Protein AF-A0A3B8L240-F1 (afdb_monomer_lite)

Foldseek 3Di:
DQKEWDQAPVRKIKMKAFDWDFADPQFDQPQFAPVQVVPADPVRPQRSDTVRHISAGAMWMWMDPPNPPDIDFTFGDDDHQWAAWYWEAAPLRKIKTKFWHDDPATAIKIWIDPDNQQKIFPDIGGDDGDFGHWDWYQDPVRKIKIWGWDADPNDIDIDIDIDHDDDPCVRPVRHIDGTDRPPDSGDPPDD

pLDDT: mean 90.92, std 10.18, range [42.38, 98.56]

Radius of gyration: 18.05 Å; chains: 1; bounding box: 54×38×46 Å

Sequence (191 aa):
AEPDLLALPSGRLLATVRYQRHKLPGDPDSLASPHLMRTDTAPFTKSKQIGSGLIVRNTAILHSDDNGKTWSTPRLVTGFDEQTACLVRLPDNTILLVFGHKTDGSGQRFMVSYDEGRSWSRTVFQLGRNCQYASTVLLPDNHLVSVSHRIIDGVGIFHSRQWSPPDKAATSAGGFWIPRPAEPLGIARTR

Structure (mmCIF, N/CA/C/O backbone):
data_AF-A0A3B8L240-F1
#
_entry.id   AF-A0A3B8L240-F1
#
loop_
_atom_site.group_PDB
_atom_site.id
_atom_site.type_symbol
_atom_site.label_atom_id
_atom_site.label_alt_id
_atom_site.label_comp_id
_atom_site.label_asym_id
_atom_site.label_entity_id
_atom_site.label_seq_id
_atom_site.pdbx_PDB_ins_code
_atom_site.Cartn_x
_atom_site.Cartn_y
_atom_site.Cartn_z
_atom_site.occupancy
_atom_site.B_iso_or_equiv
_atom_site.auth_seq_id
_atom_site.auth_comp_id
_atom_site.auth_asym_id
_atom_site.auth_atom_id
_atom_site.pdbx_PDB_model_num
ATOM 1 N N . ALA A 1 1 ? 10.308 10.988 0.490 1.00 59.03 1 ALA A N 1
ATOM 2 C CA . ALA A 1 1 ? 9.395 9.880 0.834 1.00 59.03 1 ALA A CA 1
ATOM 3 C C . ALA A 1 1 ? 7.990 10.452 0.922 1.00 59.03 1 ALA A C 1
ATOM 5 O O . ALA A 1 1 ? 7.865 11.615 1.274 1.00 59.03 1 ALA A O 1
ATOM 6 N N . GLU A 1 2 ? 6.973 9.671 0.580 1.00 83.56 2 GLU A N 1
ATOM 7 C CA . GLU A 1 2 ? 5.557 10.035 0.739 1.00 83.56 2 GLU A CA 1
ATOM 8 C C . GLU A 1 2 ? 5.012 9.166 1.881 1.00 83.56 2 GLU A C 1
ATOM 10 O O . GLU A 1 2 ? 4.548 8.056 1.604 1.00 83.56 2 GLU A O 1
ATOM 15 N N . PRO A 1 3 ? 5.243 9.553 3.154 1.00 91.44 3 PRO A N 1
ATOM 16 C CA . PRO A 1 3 ? 4.761 8.793 4.292 1.00 91.44 3 PRO A CA 1
ATOM 17 C C . PRO A 1 3 ? 3.306 9.135 4.611 1.00 91.44 3 PRO A C 1
ATOM 19 O O . PRO A 1 3 ? 2.861 10.257 4.373 1.00 91.44 3 PRO A O 1
ATOM 22 N N . ASP A 1 4 ? 2.616 8.192 5.236 1.00 95.81 4 ASP A N 1
ATOM 23 C CA . ASP A 1 4 ? 1.374 8.449 5.958 1.00 95.81 4 ASP A CA 1
ATOM 24 C C . ASP A 1 4 ? 1.360 7.637 7.259 1.00 95.81 4 ASP A C 1
ATOM 26 O O . ASP A 1 4 ? 2.088 6.644 7.386 1.00 95.81 4 ASP A O 1
ATOM 30 N N . LEU A 1 5 ? 0.586 8.083 8.245 1.00 95.88 5 LEU A N 1
ATOM 31 C CA . LEU A 1 5 ? 0.643 7.581 9.613 1.00 95.88 5 LEU A CA 1
ATOM 32 C C . LEU A 1 5 ? -0.748 7.437 10.222 1.00 95.88 5 LEU A C 1
ATOM 34 O O . LEU A 1 5 ? -1.595 8.315 10.095 1.00 95.88 5 LEU A O 1
ATOM 38 N N . LEU A 1 6 ? -0.936 6.365 10.986 1.00 97.38 6 LEU A N 1
ATOM 39 C CA . LEU A 1 6 ? -2.141 6.129 11.758 1.00 97.38 6 LEU A CA 1
ATOM 40 C C . LEU A 1 6 ? -1.810 5.691 13.190 1.00 97.38 6 LEU A C 1
ATOM 42 O O . LEU A 1 6 ? -1.028 4.762 13.399 1.00 97.38 6 LEU A O 1
ATOM 46 N N . ALA A 1 7 ? -2.432 6.337 14.177 1.00 97.88 7 ALA A N 1
ATOM 47 C CA . ALA A 1 7 ? -2.451 5.845 15.552 1.00 97.88 7 ALA A CA 1
ATOM 48 C C . ALA A 1 7 ? -3.537 4.770 15.701 1.00 97.88 7 ALA A C 1
ATOM 50 O O . ALA A 1 7 ? -4.689 4.977 15.304 1.00 97.88 7 ALA A O 1
ATOM 51 N N . LEU A 1 8 ? -3.163 3.616 16.248 1.00 97.88 8 LEU A N 1
ATOM 52 C CA . LEU A 1 8 ? -4.027 2.447 16.382 1.00 97.88 8 LEU A CA 1
ATOM 53 C C . LEU A 1 8 ? -4.636 2.350 17.791 1.00 97.88 8 LEU A C 1
ATOM 55 O O . LEU A 1 8 ? -4.032 2.839 18.747 1.00 97.88 8 LEU A O 1
ATOM 59 N N . PRO A 1 9 ? -5.795 1.681 17.950 1.00 97.25 9 PRO A N 1
ATOM 60 C CA . PRO A 1 9 ? -6.387 1.388 19.260 1.00 97.25 9 PRO A CA 1
ATOM 61 C C . PRO A 1 9 ? -5.432 0.735 20.260 1.00 97.25 9 PRO A C 1
ATOM 63 O O . PRO A 1 9 ? -5.505 1.033 21.449 1.00 97.25 9 PRO A O 1
ATOM 66 N N . SER A 1 10 ? -4.521 -0.122 19.796 1.00 97.12 10 SER A N 1
ATOM 67 C CA . SER A 1 10 ? -3.496 -0.738 20.647 1.00 97.12 10 SER A CA 1
ATOM 68 C C . SER A 1 10 ? -2.452 0.232 21.211 1.00 97.12 10 SER A C 1
ATOM 70 O O . SER A 1 10 ? -1.608 -0.186 21.999 1.00 97.12 10 SER A O 1
ATOM 72 N N . GLY A 1 11 ? -2.464 1.507 20.809 1.00 97.00 11 GLY A N 1
ATOM 73 C CA . GLY A 1 11 ? -1.418 2.486 21.118 1.00 97.00 11 GLY A CA 1
ATOM 74 C C . GLY A 1 11 ? -0.220 2.421 20.166 1.00 97.00 11 GLY A C 1
ATOM 75 O O . GLY A 1 11 ? 0.647 3.291 20.206 1.00 97.00 11 GLY A O 1
ATOM 76 N N . ARG A 1 12 ? -0.183 1.430 19.268 1.00 97.69 12 ARG A N 1
ATOM 77 C CA . ARG A 1 12 ? 0.824 1.312 18.213 1.00 97.69 12 ARG A CA 1
ATOM 78 C C . ARG A 1 12 ? 0.640 2.399 17.157 1.00 97.69 12 ARG A C 1
ATOM 80 O O . ARG A 1 12 ? -0.478 2.740 16.774 1.00 97.69 12 ARG A O 1
ATOM 87 N N . LEU A 1 13 ? 1.746 2.883 16.609 1.00 98.44 13 LEU A N 1
ATOM 88 C CA . LEU A 1 13 ? 1.741 3.689 15.393 1.00 98.44 13 LEU A CA 1
ATOM 89 C C . LEU A 1 13 ? 1.964 2.785 14.179 1.00 98.44 13 LEU A C 1
ATOM 91 O O . LEU A 1 13 ? 2.907 1.996 14.171 1.00 98.44 13 LEU A O 1
ATOM 95 N N . LEU A 1 14 ? 1.129 2.909 13.150 1.00 98.44 14 LEU A N 1
ATOM 96 C CA . LEU A 1 14 ? 1.304 2.260 11.851 1.00 98.44 14 LEU A CA 1
ATOM 97 C C . LEU A 1 14 ? 1.658 3.319 10.813 1.00 98.44 14 LEU A C 1
ATOM 99 O O . LEU A 1 14 ? 0.881 4.241 10.585 1.00 98.44 14 LEU A O 1
ATOM 103 N N . ALA A 1 15 ? 2.806 3.168 10.163 1.00 97.38 15 ALA A N 1
ATOM 104 C CA . ALA A 1 15 ? 3.235 4.031 9.074 1.00 97.38 15 ALA A CA 1
ATOM 105 C C . ALA A 1 15 ? 3.241 3.272 7.751 1.00 97.38 15 ALA A C 1
ATOM 107 O O . ALA A 1 15 ? 3.546 2.078 7.696 1.00 97.38 15 ALA A O 1
ATOM 108 N N . THR A 1 16 ? 2.976 3.997 6.674 1.00 96.00 16 THR A N 1
ATOM 109 C CA . THR A 1 16 ? 3.235 3.560 5.307 1.00 96.00 16 THR A CA 1
ATOM 110 C C . THR A 1 16 ? 4.247 4.493 4.664 1.00 96.00 16 THR A C 1
ATOM 112 O O . THR A 1 16 ? 4.237 5.694 4.921 1.00 96.00 16 THR A O 1
ATOM 115 N N . VAL A 1 17 ? 5.144 3.952 3.843 1.00 93.75 17 VAL A N 1
ATOM 116 C CA . VAL A 1 17 ? 6.138 4.732 3.104 1.00 93.75 17 VAL A CA 1
ATOM 117 C C . VAL A 1 17 ? 6.335 4.178 1.705 1.00 93.75 17 VAL A C 1
ATOM 119 O O . VAL A 1 17 ? 6.310 2.969 1.460 1.00 93.75 17 VAL A O 1
ATOM 122 N N . ARG A 1 18 ? 6.639 5.078 0.773 1.00 93.19 18 ARG A N 1
ATOM 123 C CA . ARG A 1 18 ? 7.226 4.699 -0.510 1.00 93.19 18 ARG A CA 1
ATOM 124 C C . ARG A 1 18 ? 8.617 4.096 -0.280 1.00 93.19 18 ARG A C 1
ATOM 126 O O . ARG A 1 18 ? 9.529 4.809 0.133 1.00 93.19 18 ARG A O 1
ATOM 133 N N . TYR A 1 19 ? 8.783 2.812 -0.589 1.00 91.88 19 TYR A N 1
ATOM 134 C CA . TYR A 1 19 ? 10.043 2.086 -0.431 1.00 91.88 19 TYR A CA 1
ATOM 135 C C . TYR A 1 19 ? 10.661 1.790 -1.800 1.00 91.88 19 TYR A C 1
ATOM 137 O O . TYR A 1 19 ? 10.022 1.208 -2.685 1.00 91.88 19 TYR A O 1
ATOM 145 N N . GLN A 1 20 ? 11.899 2.242 -1.999 1.00 91.19 20 GLN A N 1
ATOM 146 C CA . GLN A 1 20 ? 12.602 2.134 -3.273 1.00 91.19 20 GLN A CA 1
ATOM 147 C C . GLN A 1 20 ? 14.063 1.779 -3.059 1.00 91.19 20 GLN A C 1
ATOM 149 O O . GLN A 1 20 ? 14.715 2.362 -2.197 1.00 91.19 20 GLN A O 1
ATOM 154 N N . ARG A 1 21 ? 14.589 0.879 -3.892 1.00 90.00 21 ARG A N 1
ATOM 155 C CA . ARG A 1 21 ? 16.029 0.622 -3.940 1.00 90.00 21 ARG A CA 1
ATOM 156 C C . ARG A 1 21 ? 16.491 0.195 -5.328 1.00 90.00 21 ARG A C 1
ATOM 158 O O . ARG A 1 21 ? 15.747 -0.436 -6.087 1.00 90.00 21 ARG A O 1
ATOM 165 N N . HIS A 1 22 ? 17.741 0.530 -5.617 1.00 91.38 22 HIS A N 1
ATOM 166 C CA . HIS A 1 22 ? 18.507 -0.028 -6.726 1.00 91.38 22 HIS A CA 1
ATOM 167 C C . HIS A 1 22 ? 19.090 -1.391 -6.340 1.00 91.38 22 HIS A C 1
ATOM 169 O O . HIS A 1 22 ? 19.139 -1.734 -5.155 1.00 91.38 22 HIS A O 1
ATOM 175 N N . LYS A 1 23 ? 19.547 -2.150 -7.341 1.00 90.69 23 LYS A N 1
ATOM 176 C CA . LYS A 1 23 ? 20.334 -3.364 -7.113 1.00 90.69 23 LYS A CA 1
ATOM 177 C C . LYS A 1 23 ? 21.658 -3.006 -6.443 1.00 90.69 23 LYS A C 1
ATOM 179 O O . LYS A 1 23 ? 22.323 -2.067 -6.886 1.00 90.69 23 LYS A O 1
ATOM 184 N N . LEU A 1 24 ? 22.020 -3.743 -5.399 1.00 88.62 24 LEU A N 1
ATOM 185 C CA . LEU A 1 24 ? 23.221 -3.545 -4.588 1.00 88.62 24 LEU A CA 1
ATOM 186 C C . LEU A 1 24 ? 24.249 -4.666 -4.821 1.00 88.62 24 LEU A C 1
ATOM 188 O O . LEU A 1 24 ? 23.881 -5.757 -5.264 1.00 88.62 24 LEU A O 1
ATOM 192 N N . PRO A 1 25 ? 25.537 -4.433 -4.503 1.00 87.94 25 PRO A N 1
ATOM 193 C CA . PRO A 1 25 ? 26.507 -5.518 -4.388 1.00 87.94 25 PRO A CA 1
ATOM 194 C C . PRO A 1 25 ? 26.031 -6.570 -3.373 1.00 87.94 25 PRO A C 1
ATOM 196 O O . PRO A 1 25 ? 25.717 -6.225 -2.236 1.00 87.94 25 PRO A O 1
ATOM 199 N N . GLY A 1 26 ? 25.987 -7.842 -3.777 1.00 85.19 26 GLY A N 1
ATOM 200 C CA . GLY A 1 26 ? 25.516 -8.956 -2.940 1.00 85.19 26 GLY A CA 1
ATOM 201 C C . GLY A 1 26 ? 24.054 -9.361 -3.165 1.00 85.19 26 GLY A C 1
ATOM 202 O O . GLY A 1 26 ? 23.638 -10.406 -2.665 1.00 85.19 26 GLY A O 1
ATOM 203 N N . ASP A 1 27 ? 23.289 -8.588 -3.940 1.00 87.31 27 ASP A N 1
ATOM 204 C CA . ASP A 1 27 ? 21.991 -9.035 -4.451 1.00 87.31 27 ASP A CA 1
ATOM 205 C C . ASP A 1 27 ? 22.172 -10.195 -5.453 1.00 87.31 27 ASP A C 1
ATOM 207 O O . ASP A 1 27 ? 23.179 -10.226 -6.167 1.00 87.31 27 ASP A O 1
ATOM 211 N N . PRO A 1 28 ? 21.192 -11.110 -5.592 1.00 88.31 28 PRO A N 1
ATOM 212 C CA . PRO A 1 28 ? 21.252 -12.182 -6.584 1.00 88.31 28 PRO A CA 1
ATOM 213 C C . PRO A 1 28 ? 21.470 -11.674 -8.017 1.00 88.31 28 PRO A C 1
ATOM 215 O O . PRO A 1 28 ? 20.848 -10.700 -8.452 1.00 88.31 28 PRO A O 1
ATOM 218 N N . ASP A 1 29 ? 22.276 -12.388 -8.805 1.00 86.75 29 ASP A N 1
ATOM 219 C CA . ASP A 1 29 ? 22.554 -12.028 -10.205 1.00 86.75 29 ASP A CA 1
ATOM 220 C C . ASP A 1 29 ? 21.291 -11.991 -11.072 1.00 86.75 29 ASP A C 1
ATOM 222 O O . ASP A 1 29 ? 21.168 -11.146 -11.962 1.00 86.75 29 ASP A O 1
ATOM 226 N N . SER A 1 30 ? 20.319 -12.854 -10.766 1.00 87.94 30 SER A N 1
ATOM 227 C CA . SER A 1 30 ? 19.019 -12.907 -11.438 1.00 87.94 30 SER A CA 1
ATOM 228 C C . SER A 1 30 ? 18.135 -11.690 -11.163 1.00 87.94 30 SER A C 1
ATOM 230 O O . SER A 1 30 ? 17.193 -11.451 -11.919 1.00 87.94 30 SER A O 1
ATOM 232 N N . LEU A 1 31 ? 18.423 -10.910 -10.114 1.00 89.75 31 LEU A N 1
ATOM 233 C CA . LEU A 1 31 ? 17.631 -9.742 -9.763 1.00 89.75 31 LEU A CA 1
ATOM 234 C C . LEU A 1 31 ? 17.825 -8.656 -10.822 1.00 89.75 31 LEU A C 1
ATOM 236 O O . LEU A 1 31 ? 18.948 -8.216 -11.085 1.00 89.75 31 LEU A O 1
ATOM 240 N N . ALA A 1 32 ? 16.721 -8.238 -11.430 1.00 91.81 32 ALA A N 1
ATOM 241 C CA . ALA A 1 32 ? 16.708 -7.293 -12.535 1.00 91.81 32 ALA A CA 1
ATOM 242 C C . ALA A 1 32 ? 15.660 -6.207 -12.294 1.00 91.81 32 ALA A C 1
ATOM 244 O O . ALA A 1 32 ? 14.617 -6.468 -11.695 1.00 91.81 32 ALA A O 1
ATOM 245 N N . SER A 1 33 ? 15.922 -4.989 -12.766 1.00 93.25 33 SER A N 1
ATOM 246 C CA . SER A 1 33 ? 14.964 -3.886 -12.694 1.00 93.25 33 SER A CA 1
ATOM 247 C C . SER A 1 33 ? 13.784 -4.155 -13.636 1.00 93.25 33 SER A C 1
ATOM 249 O O . SER A 1 33 ? 13.976 -4.122 -14.856 1.00 93.25 33 SER A O 1
ATOM 251 N N . PRO A 1 34 ? 12.550 -4.350 -13.122 1.00 91.38 34 PRO A N 1
ATOM 252 C CA . PRO A 1 34 ? 11.398 -4.687 -13.961 1.00 91.38 34 PRO A CA 1
ATOM 253 C C . PRO A 1 34 ? 11.092 -3.635 -15.029 1.00 91.38 34 PRO A C 1
ATOM 255 O O . PRO A 1 34 ? 10.621 -3.960 -16.114 1.00 91.38 34 PRO A O 1
ATOM 258 N N . HIS A 1 35 ? 11.382 -2.362 -14.746 1.00 87.56 35 HIS A N 1
ATOM 259 C CA . HIS A 1 35 ? 11.176 -1.292 -15.715 1.00 87.56 35 HIS A CA 1
ATOM 260 C C . HIS A 1 35 ? 12.170 -1.368 -16.880 1.00 87.56 35 HIS A C 1
ATOM 262 O O . HIS A 1 35 ? 11.780 -1.185 -18.030 1.00 87.56 35 HIS A O 1
ATOM 268 N N . LEU A 1 36 ? 13.440 -1.671 -16.593 1.00 92.62 36 LEU A N 1
ATOM 269 C CA . LEU A 1 36 ? 14.465 -1.806 -17.628 1.00 92.62 36 LEU A CA 1
ATOM 270 C C . LEU A 1 36 ? 14.273 -3.075 -18.459 1.00 92.62 36 LEU A C 1
ATOM 272 O O . LEU A 1 36 ? 14.511 -3.038 -19.660 1.00 92.62 36 LEU A O 1
ATOM 276 N N . MET A 1 37 ? 13.753 -4.154 -17.865 1.00 91.50 37 MET A N 1
ATOM 277 C CA . MET A 1 37 ? 13.413 -5.394 -18.580 1.00 91.50 37 MET A CA 1
ATOM 278 C C . MET A 1 37 ? 12.432 -5.187 -19.746 1.00 91.50 37 MET A C 1
ATOM 280 O O . MET A 1 37 ? 12.344 -6.039 -20.620 1.00 91.50 37 MET A O 1
ATOM 284 N N . ARG A 1 38 ? 11.689 -4.071 -19.780 1.00 89.38 38 ARG A N 1
ATOM 285 C CA . ARG A 1 38 ? 10.753 -3.757 -20.873 1.00 89.38 38 ARG A CA 1
ATOM 286 C C . ARG A 1 38 ? 11.451 -3.391 -22.184 1.00 89.38 38 ARG A C 1
ATOM 288 O O . ARG A 1 38 ? 10.831 -3.497 -23.235 1.00 89.38 38 ARG A O 1
ATOM 295 N N . THR A 1 39 ? 12.688 -2.903 -22.119 1.00 92.06 39 THR A N 1
ATOM 296 C CA . THR A 1 39 ? 13.449 -2.426 -23.289 1.00 92.06 39 THR A CA 1
ATOM 297 C C . THR A 1 39 ? 14.827 -3.062 -23.413 1.00 92.06 39 THR A C 1
ATOM 299 O O . THR A 1 39 ? 15.464 -2.940 -24.454 1.00 92.06 39 THR A O 1
ATOM 302 N N . ASP A 1 40 ? 15.296 -3.732 -22.364 1.00 94.38 40 ASP A N 1
ATOM 303 C CA . ASP A 1 40 ? 16.543 -4.481 -22.361 1.00 94.38 40 ASP A CA 1
ATOM 304 C C . ASP A 1 40 ? 16.350 -5.832 -23.059 1.00 94.38 40 ASP A C 1
ATOM 306 O O . ASP A 1 40 ? 15.371 -6.535 -22.812 1.00 94.38 40 ASP A O 1
ATOM 310 N N . THR A 1 41 ? 17.278 -6.201 -23.935 1.00 94.25 41 THR A N 1
ATOM 311 C CA . THR A 1 41 ? 17.236 -7.456 -24.697 1.00 94.25 41 THR A CA 1
ATOM 312 C C . THR A 1 41 ? 18.283 -8.430 -24.178 1.00 94.25 41 THR A C 1
ATOM 314 O O . THR A 1 41 ? 19.253 -8.024 -23.536 1.00 94.25 41 THR A O 1
ATOM 317 N N . ALA A 1 42 ? 18.113 -9.727 -24.462 1.00 91.31 42 ALA A N 1
ATOM 318 C CA . ALA A 1 42 ? 19.082 -10.751 -24.075 1.00 91.31 42 ALA A CA 1
ATOM 319 C C . ALA A 1 42 ? 20.523 -10.322 -24.448 1.00 91.31 42 ALA A C 1
ATOM 321 O O . ALA A 1 42 ? 20.737 -9.866 -25.574 1.00 91.31 42 ALA A O 1
ATOM 322 N N . PRO A 1 43 ? 21.496 -10.425 -23.517 1.00 91.88 43 PRO A N 1
ATOM 323 C CA . PRO A 1 43 ? 21.452 -11.181 -22.254 1.00 91.88 43 PRO A CA 1
ATOM 324 C C . PRO A 1 43 ? 20.903 -10.427 -21.014 1.00 91.88 43 PRO A C 1
ATOM 326 O O . PRO A 1 43 ? 21.044 -10.915 -19.885 1.00 91.88 43 PRO A O 1
ATOM 329 N N . PHE A 1 44 ? 20.223 -9.290 -21.203 1.00 93.00 44 PHE A N 1
ATOM 330 C CA . PHE A 1 44 ? 19.639 -8.440 -20.154 1.00 93.00 44 PHE A CA 1
ATOM 331 C C . PHE A 1 44 ? 20.679 -7.784 -19.232 1.00 93.00 44 PHE A C 1
ATOM 333 O O . PHE A 1 44 ? 20.526 -7.734 -18.008 1.00 93.00 44 PHE A O 1
ATOM 340 N N . THR A 1 45 ? 21.786 -7.319 -19.814 1.00 92.81 45 THR A N 1
ATOM 341 C CA . THR A 1 45 ? 22.899 -6.726 -19.061 1.00 92.81 45 THR A CA 1
ATOM 342 C C . THR A 1 45 ? 22.467 -5.461 -18.323 1.00 92.81 45 THR A C 1
ATOM 344 O O . THR A 1 45 ? 22.816 -5.275 -17.157 1.00 92.81 45 THR A O 1
ATOM 347 N N . LYS A 1 46 ? 21.678 -4.594 -18.970 1.00 92.50 46 LYS A N 1
ATOM 348 C CA . LYS A 1 46 ? 21.338 -3.269 -18.434 1.00 92.50 46 LYS A CA 1
ATOM 349 C C . LYS A 1 46 ? 20.422 -3.363 -17.218 1.00 92.50 46 LYS A C 1
ATOM 351 O O . LYS A 1 46 ? 20.601 -2.628 -16.253 1.00 92.50 46 LYS A O 1
ATOM 356 N N . SER A 1 47 ? 19.436 -4.245 -17.258 1.00 93.44 47 SER A N 1
ATOM 357 C CA . SER A 1 47 ? 18.451 -4.444 -16.193 1.00 93.44 47 SER A CA 1
ATOM 358 C C . SER A 1 47 ? 19.030 -5.161 -14.973 1.00 93.44 47 SER A C 1
ATOM 360 O O . SER A 1 47 ? 18.534 -4.947 -13.868 1.00 93.44 47 SER A O 1
ATOM 362 N N . LYS A 1 48 ? 20.083 -5.969 -15.149 1.00 93.56 48 LYS A N 1
ATOM 363 C CA . LYS A 1 48 ? 20.775 -6.698 -14.070 1.00 93.56 48 LYS A CA 1
ATOM 364 C C . LYS A 1 48 ? 21.971 -5.952 -13.479 1.00 93.56 48 LYS A C 1
ATOM 366 O O . LYS A 1 48 ? 22.525 -6.418 -12.481 1.00 93.56 48 LYS A O 1
ATOM 371 N N . GLN A 1 49 ? 22.384 -4.836 -14.075 1.00 93.19 49 GLN A N 1
ATOM 372 C CA . GLN A 1 49 ? 23.536 -4.059 -13.628 1.00 93.19 49 GLN A CA 1
ATOM 373 C C . GLN A 1 49 ? 23.275 -3.398 -12.261 1.00 93.19 49 GLN A C 1
ATOM 375 O O . GLN A 1 49 ? 22.216 -2.823 -12.013 1.00 93.19 49 GLN A O 1
ATOM 380 N N . ILE A 1 50 ? 24.266 -3.455 -11.367 1.00 91.94 50 ILE A N 1
ATOM 381 C CA . ILE A 1 50 ? 24.230 -2.769 -10.065 1.00 91.94 50 ILE A CA 1
ATOM 382 C C . ILE A 1 50 ? 24.028 -1.263 -10.273 1.00 91.94 50 ILE A C 1
ATOM 384 O O . ILE A 1 50 ? 24.622 -0.663 -11.167 1.00 91.94 50 ILE A O 1
ATOM 388 N N . GLY A 1 51 ? 23.162 -0.654 -9.459 1.00 87.19 51 GLY A N 1
ATOM 389 C CA . GLY A 1 51 ? 22.795 0.761 -9.590 1.00 87.19 51 GLY A CA 1
ATOM 390 C C . GLY A 1 51 ? 21.887 1.085 -10.785 1.00 87.19 51 GLY A C 1
ATOM 391 O O . GLY A 1 51 ? 21.354 2.191 -10.861 1.00 87.19 51 GLY A O 1
ATOM 392 N N . SER A 1 52 ? 21.646 0.139 -11.697 1.00 88.50 52 SER A N 1
ATOM 393 C CA . SER A 1 52 ? 20.834 0.366 -12.891 1.00 88.50 52 SER A CA 1
ATOM 394 C C . SER A 1 52 ? 19.358 0.087 -12.623 1.00 88.50 52 SER A C 1
ATOM 396 O O . SER A 1 52 ? 18.935 -1.052 -12.425 1.00 88.50 52 SER A O 1
ATOM 398 N N . GLY A 1 53 ? 18.555 1.152 -12.629 1.00 89.88 53 GLY A N 1
ATOM 399 C CA . GLY A 1 53 ? 17.112 1.064 -12.417 1.00 89.88 53 GLY A CA 1
ATOM 400 C C . GLY A 1 53 ? 16.718 0.626 -11.003 1.00 89.88 53 GLY A C 1
ATOM 401 O O . GLY A 1 53 ? 17.544 0.270 -10.163 1.00 89.88 53 GLY A O 1
ATOM 402 N N . LEU A 1 54 ? 15.419 0.695 -10.726 1.00 92.00 54 LEU A N 1
ATOM 403 C CA . LEU A 1 54 ? 14.856 0.280 -9.445 1.00 92.00 54 LEU A CA 1
ATOM 404 C C . LEU A 1 54 ? 14.421 -1.177 -9.522 1.00 92.00 54 LEU A C 1
ATOM 406 O O . LEU A 1 54 ? 13.759 -1.581 -10.480 1.00 92.00 54 LEU A O 1
ATOM 410 N N . ILE A 1 55 ? 14.768 -1.940 -8.496 1.00 91.44 55 ILE A N 1
ATOM 411 C CA . ILE A 1 55 ? 14.358 -3.341 -8.328 1.00 91.44 55 ILE A CA 1
ATOM 412 C C . ILE A 1 55 ? 13.280 -3.490 -7.256 1.00 91.44 55 ILE A C 1
ATOM 414 O O . ILE A 1 55 ? 12.506 -4.437 -7.288 1.00 91.44 55 ILE A O 1
ATOM 418 N N . VAL A 1 56 ? 13.185 -2.512 -6.352 1.00 91.44 56 VAL A N 1
ATOM 419 C CA . VAL A 1 56 ? 12.040 -2.344 -5.464 1.00 91.44 56 VAL A CA 1
ATOM 420 C C . VAL A 1 56 ? 11.481 -0.962 -5.700 1.00 91.44 56 VAL A C 1
ATOM 422 O O . VAL A 1 56 ? 12.213 0.033 -5.742 1.00 91.44 56 VAL A O 1
ATOM 425 N N . ARG A 1 57 ? 10.171 -0.918 -5.879 1.00 92.31 57 ARG A N 1
ATOM 426 C CA . ARG A 1 57 ? 9.409 0.298 -6.079 1.00 92.31 57 ARG A CA 1
ATOM 427 C C . ARG A 1 57 ? 7.989 0.042 -5.592 1.00 92.31 57 ARG A C 1
ATOM 429 O O . ARG A 1 57 ? 7.063 -0.046 -6.382 1.00 92.31 57 ARG A O 1
ATOM 436 N N . ASN A 1 58 ? 7.842 -0.100 -4.282 1.00 93.38 58 ASN A N 1
ATOM 437 C CA . ASN A 1 58 ? 6.614 -0.575 -3.651 1.00 93.38 58 ASN A CA 1
ATOM 438 C C . ASN A 1 58 ? 6.203 0.390 -2.528 1.00 93.38 58 ASN A C 1
ATOM 440 O O . ASN A 1 58 ? 6.894 1.379 -2.245 1.00 93.38 58 ASN A O 1
ATOM 444 N N . THR A 1 59 ? 5.091 0.081 -1.881 1.00 95.19 59 THR A N 1
ATOM 445 C CA . THR A 1 59 ? 4.696 0.596 -0.576 1.00 95.19 59 THR A CA 1
ATOM 446 C C . THR A 1 59 ? 5.169 -0.389 0.486 1.00 95.19 59 THR A C 1
ATOM 448 O O . THR A 1 59 ? 5.014 -1.606 0.336 1.00 95.19 59 THR A O 1
ATOM 451 N N . ALA A 1 60 ? 5.748 0.132 1.561 1.00 95.19 60 ALA A N 1
ATOM 452 C CA . ALA A 1 60 ? 6.090 -0.640 2.744 1.00 95.19 60 ALA A CA 1
ATOM 453 C C . ALA A 1 60 ? 5.337 -0.113 3.959 1.00 95.19 60 ALA A C 1
ATOM 455 O O . ALA A 1 60 ? 5.098 1.088 4.063 1.00 95.19 60 ALA A O 1
ATOM 456 N N . ILE A 1 61 ? 5.034 -1.009 4.894 1.00 96.44 61 ILE A N 1
ATOM 457 C CA . ILE A 1 61 ? 4.508 -0.649 6.208 1.00 96.44 61 ILE A CA 1
ATOM 458 C C . ILE A 1 61 ? 5.555 -0.846 7.297 1.00 96.44 61 ILE A C 1
ATOM 460 O O . ILE A 1 61 ? 6.380 -1.765 7.242 1.00 96.44 61 ILE A O 1
ATOM 464 N N . LEU A 1 62 ? 5.492 0.020 8.300 1.00 96.38 62 LEU A N 1
ATOM 465 C CA . LEU A 1 62 ? 6.307 -0.003 9.505 1.00 96.38 62 LEU A CA 1
ATOM 466 C C . LEU A 1 62 ? 5.393 0.210 10.706 1.00 96.38 62 LEU A C 1
ATOM 468 O O . LEU A 1 62 ? 4.322 0.798 10.576 1.00 96.38 62 LEU A O 1
ATOM 472 N N . HIS A 1 63 ? 5.824 -0.231 11.879 1.00 97.31 63 HIS A N 1
ATOM 473 C CA . HIS A 1 63 ? 5.153 0.132 13.116 1.00 97.31 63 HIS A CA 1
ATOM 474 C C . HIS A 1 63 ? 6.134 0.615 14.171 1.00 97.31 63 HIS A C 1
ATOM 476 O O . HIS A 1 63 ? 7.318 0.285 14.116 1.00 97.31 63 HIS A O 1
ATOM 482 N N . SER A 1 64 ? 5.612 1.377 15.122 1.00 98.19 64 SER A N 1
ATOM 483 C CA . SER A 1 64 ? 6.316 1.789 16.328 1.00 98.19 64 SER A CA 1
ATOM 484 C C . SER A 1 64 ? 5.456 1.483 17.550 1.00 98.19 64 SER A C 1
ATOM 486 O O . SER A 1 64 ? 4.257 1.770 17.558 1.00 98.19 64 SER A O 1
ATOM 488 N N . ASP A 1 65 ? 6.092 0.909 18.568 1.00 97.94 65 ASP A N 1
ATOM 489 C CA . ASP A 1 65 ? 5.496 0.598 19.872 1.00 97.94 65 ASP A CA 1
ATOM 490 C C . ASP A 1 65 ? 5.957 1.581 20.970 1.00 97.94 65 ASP A C 1
ATOM 492 O O . ASP A 1 65 ? 5.612 1.429 22.137 1.00 97.94 65 ASP A O 1
ATOM 496 N N . ASP A 1 66 ? 6.749 2.598 20.611 1.00 97.38 66 ASP A N 1
ATOM 497 C CA . ASP A 1 66 ? 7.400 3.526 21.543 1.00 97.38 66 ASP A CA 1
ATOM 498 C C . ASP A 1 66 ? 7.179 5.005 21.175 1.00 97.38 66 ASP A C 1
ATOM 500 O O . ASP A 1 66 ? 8.040 5.861 21.400 1.00 97.38 66 ASP A O 1
ATOM 504 N N . ASN A 1 67 ? 5.991 5.312 20.640 1.00 96.00 67 ASN A N 1
ATOM 505 C CA . ASN A 1 67 ? 5.572 6.653 20.209 1.00 96.00 67 ASN A CA 1
ATOM 506 C C . ASN A 1 67 ? 6.473 7.265 19.121 1.00 96.00 67 ASN A C 1
ATOM 508 O O . ASN A 1 67 ? 6.732 8.467 19.110 1.00 96.00 67 ASN A O 1
ATOM 512 N N . GLY A 1 68 ? 6.950 6.437 18.193 1.00 95.75 68 GLY A N 1
ATOM 513 C CA . GLY A 1 68 ? 7.686 6.865 17.006 1.00 95.75 68 GLY A CA 1
ATOM 514 C C . GLY A 1 68 ? 9.184 7.065 17.220 1.00 95.75 68 GLY A C 1
ATOM 515 O O . GLY A 1 68 ? 9.846 7.566 16.309 1.00 95.75 68 GLY A O 1
ATOM 516 N N . LYS A 1 69 ? 9.730 6.680 18.384 1.00 96.00 69 LYS A N 1
ATOM 517 C CA . LYS A 1 69 ? 11.174 6.768 18.661 1.00 96.00 69 LYS A CA 1
ATOM 518 C C . LYS A 1 69 ? 11.952 5.737 17.854 1.00 96.00 69 LYS A C 1
ATOM 520 O O . LYS A 1 69 ? 13.001 6.057 17.300 1.00 96.00 69 LYS A O 1
ATOM 525 N N . THR A 1 70 ? 11.428 4.519 17.760 1.00 95.38 70 THR A N 1
ATOM 526 C CA . THR A 1 70 ? 11.970 3.448 16.928 1.00 95.38 70 THR A CA 1
ATOM 527 C C . THR A 1 70 ? 10.885 2.845 16.046 1.00 95.38 70 THR A C 1
ATOM 529 O O . THR A 1 70 ? 9.689 2.942 16.323 1.00 95.38 70 THR A O 1
ATOM 532 N N . TRP A 1 71 ? 11.316 2.250 14.935 1.00 96.75 71 TRP A N 1
ATOM 533 C CA . TRP A 1 71 ? 10.434 1.696 13.916 1.00 96.75 71 TRP A CA 1
ATOM 534 C C . TRP A 1 71 ? 10.875 0.289 13.543 1.00 96.75 71 TRP A C 1
ATOM 536 O O . TRP A 1 71 ? 12.067 0.002 13.436 1.00 96.75 71 TRP A O 1
ATOM 546 N N . SER A 1 72 ? 9.902 -0.583 13.301 1.00 94.94 72 SER A N 1
ATOM 547 C CA . SER A 1 72 ? 10.145 -1.935 12.812 1.00 94.94 72 SER A CA 1
ATOM 548 C C . SER A 1 72 ? 10.816 -1.937 11.439 1.00 94.94 72 SER A C 1
ATOM 550 O O . SER A 1 72 ? 10.633 -1.010 10.648 1.00 94.94 72 SER A O 1
ATOM 552 N N . THR A 1 73 ? 11.456 -3.049 11.075 1.00 93.62 73 THR A N 1
ATOM 553 C CA . THR A 1 73 ? 11.891 -3.283 9.691 1.00 93.62 73 THR A CA 1
ATOM 554 C C . THR A 1 73 ? 10.715 -3.116 8.712 1.00 93.62 73 THR A C 1
ATOM 556 O O . THR A 1 73 ? 9.623 -3.630 8.988 1.00 93.62 73 THR A O 1
ATOM 559 N N . PRO A 1 74 ? 10.907 -2.430 7.567 1.00 93.62 74 PRO A N 1
ATOM 560 C CA . PRO A 1 74 ? 9.870 -2.291 6.553 1.00 93.62 74 PRO A CA 1
ATOM 561 C C . PRO A 1 74 ? 9.397 -3.645 6.030 1.00 93.62 74 PRO A C 1
ATOM 563 O O . PRO A 1 74 ? 10.205 -4.536 5.757 1.00 93.62 74 PRO A O 1
ATOM 566 N N . ARG A 1 75 ? 8.085 -3.784 5.841 1.00 95.06 75 ARG A N 1
ATOM 567 C CA . ARG A 1 75 ? 7.464 -4.956 5.213 1.00 95.06 75 ARG A CA 1
ATOM 568 C C . ARG A 1 75 ? 6.760 -4.510 3.940 1.00 95.06 75 ARG A C 1
ATOM 570 O O . ARG A 1 75 ? 5.904 -3.629 4.003 1.00 95.06 75 ARG A O 1
ATOM 577 N N . LEU A 1 76 ? 7.145 -5.067 2.791 1.00 94.81 76 LEU A N 1
ATOM 578 C CA . LEU A 1 76 ? 6.534 -4.700 1.510 1.00 94.81 76 LEU A CA 1
ATOM 579 C C . LEU A 1 76 ? 5.095 -5.210 1.471 1.00 94.81 76 LEU A C 1
ATOM 581 O O . LEU A 1 76 ? 4.852 -6.381 1.756 1.00 94.81 76 LEU A O 1
ATOM 585 N N . VAL A 1 77 ? 4.158 -4.329 1.125 1.00 95.88 77 VAL A N 1
ATOM 586 C CA . VAL A 1 77 ? 2.721 -4.636 1.158 1.00 95.88 77 VAL A CA 1
ATOM 587 C C . VAL A 1 77 ? 2.062 -4.571 -0.224 1.00 95.88 77 VAL A C 1
ATOM 589 O O . VAL A 1 77 ? 1.010 -5.156 -0.428 1.00 95.88 77 VAL A O 1
ATOM 592 N N . THR A 1 78 ? 2.685 -3.931 -1.211 1.00 95.56 78 THR A N 1
ATOM 593 C CA . THR A 1 78 ? 2.165 -3.850 -2.589 1.00 95.56 78 THR A CA 1
ATOM 594 C C . THR A 1 78 ? 3.119 -4.477 -3.604 1.00 95.56 78 THR A C 1
ATOM 596 O O . THR A 1 78 ? 4.244 -4.852 -3.259 1.00 95.56 78 THR A O 1
ATOM 599 N N . GLY A 1 79 ? 2.689 -4.582 -4.866 1.00 92.12 79 GLY A N 1
ATOM 600 C CA . GLY A 1 79 ? 3.532 -4.978 -5.993 1.00 92.12 79 GLY A CA 1
ATOM 601 C C . GLY A 1 79 ? 4.508 -3.886 -6.454 1.00 92.12 79 GLY A C 1
ATOM 602 O O . GLY A 1 79 ? 4.498 -2.748 -5.980 1.00 92.12 79 GLY A O 1
ATOM 603 N N . PHE A 1 80 ? 5.392 -4.241 -7.391 1.00 91.88 80 PHE A N 1
ATOM 604 C CA . PHE A 1 80 ? 6.283 -3.266 -8.027 1.00 91.88 80 PHE A CA 1
ATOM 605 C C . PHE A 1 80 ? 5.457 -2.201 -8.761 1.00 91.88 80 PHE A C 1
ATOM 607 O O . PHE A 1 80 ? 4.472 -2.535 -9.408 1.00 91.88 80 PHE A O 1
ATOM 614 N N . ASP A 1 81 ? 5.878 -0.938 -8.702 1.00 92.25 81 ASP A N 1
ATOM 615 C CA . ASP A 1 81 ? 5.172 0.218 -9.272 1.00 92.25 81 ASP A CA 1
ATOM 616 C C . ASP A 1 81 ? 3.788 0.504 -8.648 1.00 92.25 81 ASP A C 1
ATOM 618 O O . ASP A 1 81 ? 2.999 1.282 -9.192 1.00 92.25 81 ASP A O 1
ATOM 622 N N . GLU A 1 82 ? 3.517 -0.056 -7.469 1.00 94.00 82 GLU A N 1
ATOM 623 C CA . GLU A 1 82 ? 2.352 0.255 -6.644 1.00 94.00 82 GLU A CA 1
ATOM 624 C C . GLU A 1 82 ? 2.812 1.006 -5.393 1.00 94.00 82 GLU A C 1
ATOM 626 O O . GLU A 1 82 ? 3.402 0.425 -4.481 1.00 94.00 82 GLU A O 1
ATOM 631 N N . GLN A 1 83 ? 2.638 2.324 -5.386 1.00 90.69 83 GLN A N 1
ATOM 632 C CA . GLN A 1 83 ? 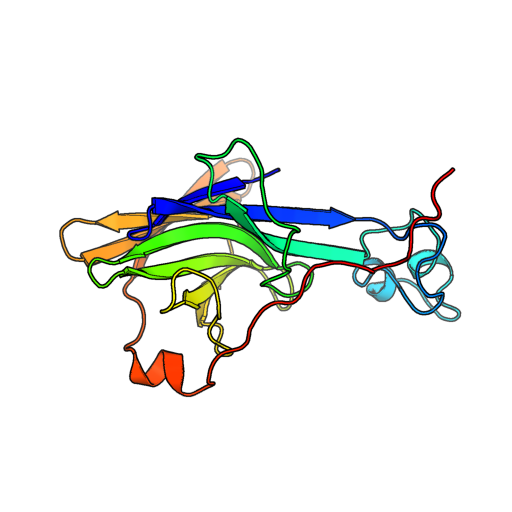3.282 3.240 -4.443 1.00 90.69 83 GLN A CA 1
ATOM 633 C C . GLN A 1 83 ? 2.348 4.381 -4.055 1.00 90.69 83 GLN A C 1
ATOM 635 O O . GLN A 1 83 ? 1.267 4.508 -4.620 1.00 90.69 83 GLN A O 1
ATOM 640 N N . THR A 1 84 ? 2.811 5.241 -3.143 1.00 85.88 84 THR A N 1
ATOM 641 C CA . THR A 1 84 ? 2.080 6.433 -2.695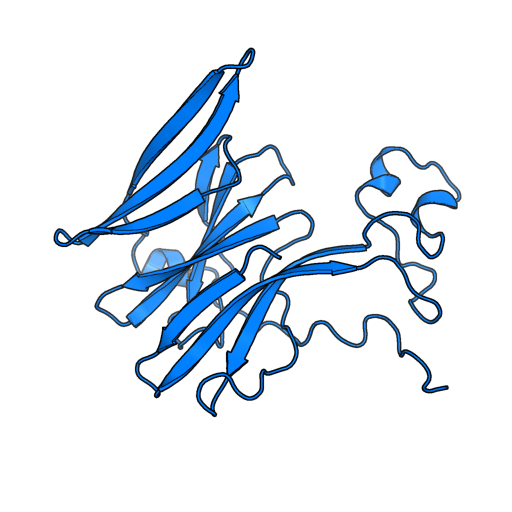 1.00 85.88 84 THR A CA 1
ATOM 642 C C . THR A 1 84 ? 0.767 6.020 -2.047 1.00 85.88 84 THR A C 1
ATOM 644 O O . THR A 1 84 ? -0.286 6.014 -2.684 1.00 85.88 84 THR A O 1
ATOM 647 N N . ALA A 1 85 ? 0.854 5.608 -0.786 1.00 93.62 85 ALA A N 1
ATOM 648 C CA . ALA A 1 85 ? -0.294 5.094 -0.066 1.00 93.62 85 ALA A CA 1
ATOM 649 C C . ALA A 1 85 ? -0.740 6.035 1.049 1.00 93.62 85 ALA A C 1
ATOM 651 O O . ALA A 1 85 ? 0.095 6.680 1.678 1.00 93.62 85 ALA A O 1
ATOM 652 N N . CYS A 1 86 ? -2.043 6.044 1.309 1.00 94.94 86 CYS A N 1
ATOM 653 C CA . CYS A 1 86 ? -2.646 6.640 2.492 1.00 94.94 86 CYS A CA 1
ATOM 654 C C . CYS A 1 86 ? -3.386 5.575 3.310 1.00 94.94 86 CYS A C 1
ATOM 656 O O . CYS A 1 86 ? -3.873 4.574 2.767 1.00 94.94 86 CYS A O 1
ATOM 658 N N . LEU A 1 87 ? -3.426 5.783 4.622 1.00 97.50 87 LEU A N 1
ATOM 659 C CA . LEU A 1 87 ? -4.063 4.931 5.613 1.00 97.50 87 LEU A CA 1
ATOM 660 C C . LEU A 1 87 ? -5.350 5.596 6.097 1.00 97.50 87 LEU A C 1
ATOM 662 O O . LEU A 1 87 ? -5.351 6.745 6.524 1.00 97.50 87 LEU A O 1
ATOM 666 N N . VAL A 1 88 ? -6.447 4.844 6.096 1.00 97.56 88 VAL A N 1
ATOM 667 C CA . VAL A 1 88 ? -7.722 5.297 6.665 1.00 97.56 88 VAL A CA 1
ATOM 668 C C . VAL A 1 88 ? -8.237 4.240 7.628 1.00 97.56 88 VAL A C 1
ATOM 670 O O . VAL A 1 88 ? -8.336 3.072 7.258 1.00 97.56 88 VAL A O 1
ATOM 673 N N . ARG A 1 89 ? -8.578 4.640 8.857 1.00 97.44 89 ARG A N 1
ATOM 674 C CA . ARG A 1 89 ? -9.238 3.768 9.837 1.00 97.44 89 ARG A CA 1
ATOM 675 C C . ARG A 1 89 ? -10.736 4.052 9.859 1.00 97.44 89 ARG A C 1
ATOM 677 O O . ARG A 1 89 ? -11.145 5.193 10.054 1.00 97.44 89 ARG A O 1
ATOM 684 N N . LEU A 1 90 ? -11.529 3.004 9.681 1.00 97.06 90 LEU A N 1
ATOM 685 C CA . LEU A 1 90 ? -12.984 3.035 9.783 1.00 97.06 90 LEU A CA 1
ATOM 686 C C . LEU A 1 90 ? -13.439 2.902 11.251 1.00 97.06 90 LEU A C 1
ATOM 688 O O . LEU A 1 90 ? -12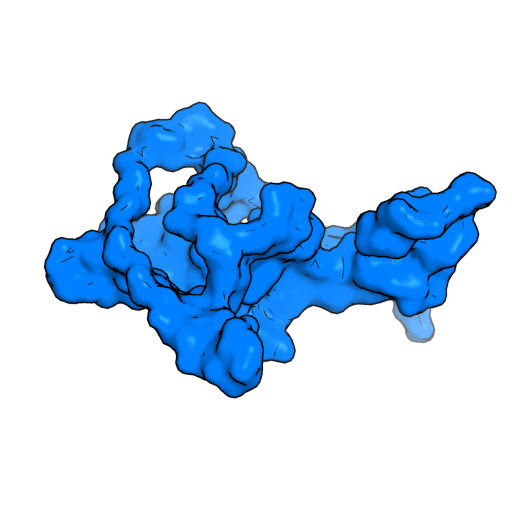.639 2.497 12.101 1.00 97.06 90 LEU A O 1
ATOM 692 N N . PRO A 1 91 ? -14.711 3.209 11.578 1.00 95.50 91 PRO A N 1
ATOM 693 C CA . PRO A 1 91 ? -15.207 3.168 12.959 1.00 95.50 91 PRO A CA 1
ATOM 694 C C . PRO A 1 91 ? -15.100 1.792 13.630 1.00 95.50 91 PRO A C 1
ATOM 696 O O . PRO A 1 91 ? -14.917 1.708 14.840 1.00 95.50 91 PRO A O 1
ATOM 699 N N . ASP A 1 92 ? -15.159 0.712 12.850 1.00 95.44 92 ASP A N 1
ATOM 700 C CA . ASP A 1 92 ? -14.993 -0.671 13.316 1.00 95.44 92 ASP A CA 1
ATOM 701 C C . ASP A 1 92 ? -13.516 -1.101 13.460 1.00 95.44 92 ASP A C 1
ATOM 703 O O . ASP A 1 92 ? -13.224 -2.277 13.673 1.00 95.44 92 ASP A O 1
ATOM 707 N N . ASN A 1 93 ? -12.582 -0.149 13.362 1.00 96.94 93 ASN A N 1
ATOM 708 C CA . ASN A 1 93 ? -11.128 -0.330 13.347 1.00 96.94 93 ASN A CA 1
ATOM 709 C C . ASN A 1 93 ? -10.562 -1.045 12.113 1.00 96.94 93 ASN A C 1
ATOM 711 O O . ASN A 1 93 ? -9.364 -1.338 12.079 1.00 96.94 93 ASN A O 1
ATOM 715 N N . THR A 1 94 ? -11.367 -1.265 11.072 1.00 97.81 94 THR A N 1
ATOM 716 C CA . THR A 1 94 ? -10.856 -1.685 9.766 1.00 97.81 94 THR A CA 1
ATOM 717 C C . THR A 1 94 ? -9.890 -0.636 9.223 1.00 97.81 94 THR A C 1
ATOM 719 O O . THR A 1 94 ? -10.171 0.562 9.267 1.00 97.81 94 THR A O 1
ATOM 722 N N . ILE A 1 95 ? -8.759 -1.080 8.679 1.00 98.38 95 ILE A N 1
ATOM 723 C CA . ILE A 1 95 ? -7.773 -0.211 8.035 1.00 98.38 95 ILE A CA 1
ATOM 724 C C . ILE A 1 95 ? -7.833 -0.420 6.531 1.00 98.38 95 ILE A C 1
ATOM 726 O O . ILE A 1 95 ? -7.721 -1.545 6.040 1.00 98.38 95 ILE A O 1
ATOM 730 N N . LEU A 1 96 ? -7.952 0.681 5.803 1.00 98.06 96 LEU A N 1
ATOM 731 C CA . LEU A 1 96 ? -7.792 0.736 4.361 1.00 98.06 96 LEU A CA 1
ATOM 732 C C . LEU A 1 96 ? -6.406 1.291 4.045 1.00 98.06 96 LEU A C 1
ATOM 734 O O . LEU A 1 96 ? -6.027 2.347 4.550 1.00 98.06 96 LEU A O 1
ATOM 738 N N . LEU A 1 97 ? -5.672 0.591 3.186 1.00 97.81 97 LEU A N 1
ATOM 739 C CA . LEU A 1 97 ? -4.471 1.108 2.539 1.00 97.81 97 LEU A CA 1
ATOM 740 C C . LEU A 1 97 ? -4.832 1.419 1.093 1.00 97.81 97 LEU A C 1
ATOM 742 O O . LEU A 1 97 ? -4.981 0.499 0.288 1.00 97.81 97 LEU A O 1
ATOM 746 N N . VAL A 1 98 ? -4.986 2.700 0.771 1.00 96.69 98 VAL A N 1
ATOM 747 C CA . VAL A 1 98 ? -5.296 3.172 -0.585 1.00 96.69 98 VAL A CA 1
ATOM 748 C C . VAL A 1 98 ? -3.996 3.610 -1.236 1.00 96.69 98 VAL A C 1
ATOM 750 O O . VAL A 1 98 ? -3.297 4.443 -0.673 1.00 96.69 98 VAL A O 1
ATOM 753 N N . PHE A 1 99 ? -3.653 3.062 -2.398 1.00 95.50 99 PHE A N 1
ATOM 754 C CA . PHE A 1 99 ? -2.363 3.269 -3.055 1.00 95.50 99 PHE A CA 1
ATOM 755 C C . PHE A 1 99 ? -2.495 3.467 -4.566 1.00 95.50 99 PHE A C 1
ATOM 757 O O . PHE A 1 99 ? -3.416 2.957 -5.210 1.00 95.50 99 PHE A O 1
ATOM 764 N N . GLY A 1 100 ? -1.551 4.205 -5.143 1.00 94.19 100 GLY A N 1
ATOM 765 C CA . GLY A 1 100 ? -1.429 4.378 -6.585 1.00 94.19 100 GLY A CA 1
ATOM 766 C C . GLY A 1 100 ? -0.785 3.171 -7.268 1.00 94.19 100 GLY A C 1
ATOM 767 O O . GLY A 1 100 ? 0.009 2.451 -6.666 1.00 94.19 100 GLY A O 1
ATOM 768 N N . HIS A 1 101 ? -1.076 2.963 -8.554 1.00 92.75 101 HIS A N 1
ATOM 769 C CA . HIS A 1 101 ? -0.439 1.912 -9.361 1.00 92.75 101 HIS A CA 1
ATOM 770 C C . HIS A 1 101 ? -0.084 2.359 -10.783 1.00 92.75 101 HIS A C 1
ATOM 772 O O . HIS A 1 101 ? -0.686 3.299 -11.315 1.00 92.75 101 HIS A O 1
ATOM 778 N N . LYS A 1 102 ? 0.901 1.677 -11.391 1.00 88.62 102 LYS A N 1
ATOM 779 C CA . LYS A 1 102 ? 1.323 1.852 -12.799 1.00 88.62 102 LYS A CA 1
ATOM 780 C C . LYS A 1 102 ? 1.460 0.537 -13.586 1.00 88.62 102 LYS A C 1
ATOM 782 O O . LYS A 1 102 ? 2.155 0.500 -14.604 1.00 88.62 102 LYS A O 1
ATOM 787 N N . THR A 1 103 ? 0.912 -0.566 -13.082 1.00 80.31 103 THR A N 1
ATOM 788 C CA . THR A 1 103 ? 1.264 -1.916 -13.559 1.00 80.31 103 THR A CA 1
ATOM 789 C C . THR A 1 103 ? 0.487 -2.354 -14.802 1.00 80.31 103 THR A C 1
ATOM 791 O O . THR A 1 103 ? 1.065 -2.988 -15.678 1.00 80.31 103 THR A O 1
ATOM 794 N N . ASP A 1 104 ? -0.776 -1.954 -14.930 1.00 81.69 104 ASP A N 1
ATOM 795 C CA . ASP A 1 104 ? -1.704 -2.285 -16.029 1.00 81.69 104 ASP A CA 1
ATOM 796 C C . ASP A 1 104 ? -2.523 -1.051 -16.473 1.00 81.69 104 ASP A C 1
ATOM 798 O O . ASP A 1 104 ? -3.694 -1.118 -16.853 1.00 81.69 104 ASP A O 1
ATOM 802 N N . GLY A 1 105 ? -1.886 0.115 -16.398 1.00 85.38 105 GLY A N 1
ATOM 803 C CA . GLY A 1 105 ? -2.490 1.420 -16.625 1.00 85.38 105 GLY A CA 1
ATOM 804 C C . GLY A 1 105 ? -1.992 2.400 -15.576 1.00 85.38 105 GLY A C 1
ATOM 805 O O . GLY A 1 105 ? -0.845 2.334 -15.146 1.00 85.38 105 GLY A O 1
ATOM 806 N N . SER A 1 106 ? -2.853 3.318 -15.152 1.00 87.69 106 SER A N 1
ATOM 807 C CA . SER A 1 106 ? -2.613 4.072 -13.927 1.00 87.69 106 SER A CA 1
ATOM 808 C C . SER A 1 106 ? -3.910 4.269 -13.169 1.00 87.69 106 SER A C 1
ATOM 810 O O . SER A 1 106 ? -4.984 4.255 -13.775 1.00 87.69 106 SER A O 1
ATOM 812 N N . GLY A 1 107 ? -3.825 4.440 -11.857 1.00 91.81 107 GLY A N 1
ATOM 813 C CA . GLY A 1 107 ? -5.011 4.605 -11.034 1.00 91.81 107 GLY A CA 1
ATOM 814 C C . GLY A 1 107 ? -4.746 4.425 -9.555 1.00 91.81 107 GLY A C 1
ATOM 815 O O . GLY A 1 107 ? -3.596 4.412 -9.117 1.00 91.81 107 GLY A O 1
ATOM 816 N N . GLN A 1 108 ? -5.840 4.249 -8.823 1.00 93.44 108 GLN A N 1
ATOM 817 C CA . GLN A 1 108 ? -5.853 3.944 -7.398 1.00 93.44 108 GLN A CA 1
ATOM 818 C C . GLN A 1 108 ? -6.426 2.557 -7.166 1.00 93.44 108 GLN A C 1
ATOM 820 O O . GLN A 1 108 ? -7.399 2.144 -7.810 1.00 93.44 108 GLN A O 1
ATOM 825 N N . ARG A 1 109 ? -5.828 1.867 -6.208 1.00 95.38 109 ARG A N 1
ATOM 826 C CA . ARG A 1 109 ? -6.275 0.604 -5.644 1.00 95.38 109 ARG A CA 1
ATOM 827 C C . ARG A 1 109 ? -6.344 0.725 -4.135 1.00 95.38 109 ARG A C 1
ATOM 829 O O . ARG A 1 109 ? -5.797 1.662 -3.560 1.00 95.38 109 ARG A O 1
ATOM 836 N N . PHE A 1 110 ? -6.988 -0.233 -3.493 1.00 96.75 110 PHE A N 1
ATOM 837 C CA . PHE A 1 110 ? -6.866 -0.386 -2.056 1.00 96.75 110 PHE A CA 1
ATOM 838 C C . PHE A 1 110 ? -6.883 -1.847 -1.631 1.00 96.75 110 PHE A C 1
ATOM 840 O O . PHE A 1 110 ? -7.353 -2.732 -2.352 1.00 96.75 110 PHE A O 1
ATOM 847 N N . MET A 1 111 ? -6.365 -2.071 -0.431 1.00 97.69 111 MET A N 1
ATOM 848 C CA . MET A 1 111 ? -6.458 -3.330 0.294 1.00 97.69 111 MET A CA 1
ATOM 849 C C . MET A 1 111 ? -6.854 -3.074 1.744 1.00 97.69 111 MET A C 1
ATOM 851 O O . MET A 1 111 ? -6.814 -1.936 2.221 1.00 97.69 111 MET A O 1
ATOM 855 N N . VAL A 1 112 ? -7.260 -4.139 2.427 1.00 98.38 112 VAL A N 1
ATOM 856 C CA . VAL A 1 112 ? -7.919 -4.058 3.729 1.00 98.38 112 VAL A CA 1
ATOM 857 C C . VAL A 1 112 ? -7.151 -4.861 4.767 1.00 98.38 112 VAL A C 1
ATOM 859 O O . VAL A 1 112 ? -6.662 -5.953 4.482 1.00 98.38 112 VAL A O 1
ATOM 862 N N . SER A 1 113 ? -7.088 -4.328 5.980 1.00 98.44 113 SER A N 1
ATOM 863 C CA . SER A 1 113 ? -6.598 -5.008 7.173 1.00 98.44 113 SER A CA 1
ATOM 864 C C . SER A 1 113 ? -7.671 -4.971 8.261 1.00 98.44 113 SER A C 1
ATOM 866 O O . SER A 1 113 ? -8.230 -3.912 8.549 1.00 98.44 113 SER A O 1
ATOM 868 N N . TYR A 1 114 ? -7.880 -6.107 8.926 1.00 98.19 114 TYR A N 1
ATOM 869 C CA . TYR A 1 114 ? -8.784 -6.244 10.077 1.00 98.19 114 TYR A CA 1
ATOM 870 C C . TYR A 1 114 ? -8.049 -6.449 11.411 1.00 98.19 114 TYR A C 1
ATOM 872 O O . TYR A 1 114 ? -8.690 -6.662 12.436 1.00 98.19 114 TYR A O 1
ATOM 880 N N . ASP A 1 115 ? -6.714 -6.413 11.408 1.00 97.88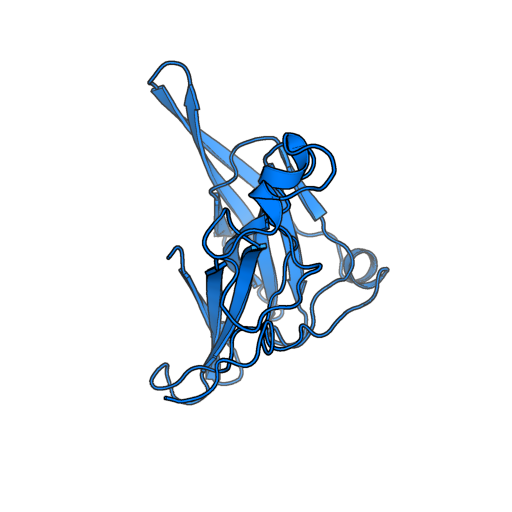 115 ASP A N 1
ATOM 881 C CA . ASP A 1 115 ? -5.869 -6.787 12.548 1.00 97.88 115 ASP A CA 1
ATOM 882 C C . ASP A 1 115 ? -4.723 -5.789 12.786 1.00 97.88 115 ASP A C 1
ATOM 884 O O . ASP A 1 115 ? -3.593 -6.169 13.101 1.00 97.88 115 ASP A O 1
ATOM 888 N N . GLU A 1 116 ? -5.027 -4.496 12.643 1.00 97.69 116 GLU A N 1
ATOM 889 C CA . GLU A 1 116 ? -4.082 -3.391 12.864 1.00 97.69 116 GLU A CA 1
ATOM 890 C C . GLU A 1 116 ? -2.827 -3.428 11.961 1.00 97.69 116 GLU A C 1
ATOM 892 O O . GLU A 1 116 ? -1.727 -3.038 12.356 1.00 97.69 116 GLU A O 1
ATOM 897 N N . GLY A 1 117 ? -2.971 -3.899 10.720 1.00 97.31 117 GLY A N 1
ATOM 898 C CA . GLY A 1 117 ? -1.909 -3.923 9.711 1.00 97.31 117 GLY A CA 1
ATOM 899 C C . GLY A 1 117 ? -0.945 -5.100 9.867 1.00 97.31 117 GLY A C 1
ATOM 900 O O . GLY A 1 117 ? 0.190 -5.051 9.367 1.00 97.31 117 GLY A O 1
ATOM 901 N N . ARG A 1 118 ? -1.350 -6.159 10.582 1.00 97.31 118 ARG A N 1
ATOM 902 C CA . ARG A 1 118 ? -0.554 -7.389 10.708 1.00 97.31 118 ARG A CA 1
ATOM 903 C C . ARG A 1 118 ? -0.706 -8.254 9.464 1.00 97.31 118 ARG A C 1
ATOM 905 O O . ARG A 1 118 ? 0.312 -8.753 8.979 1.00 97.31 118 ARG A O 1
ATOM 912 N N . SER A 1 119 ? -1.916 -8.365 8.926 1.00 98.38 119 SER A N 1
ATOM 913 C CA . SER A 1 119 ? -2.229 -9.044 7.674 1.00 98.38 119 SER A CA 1
ATOM 914 C C . SER A 1 119 ? -3.095 -8.180 6.756 1.00 98.38 119 SER A C 1
ATOM 916 O O . SER A 1 119 ? -3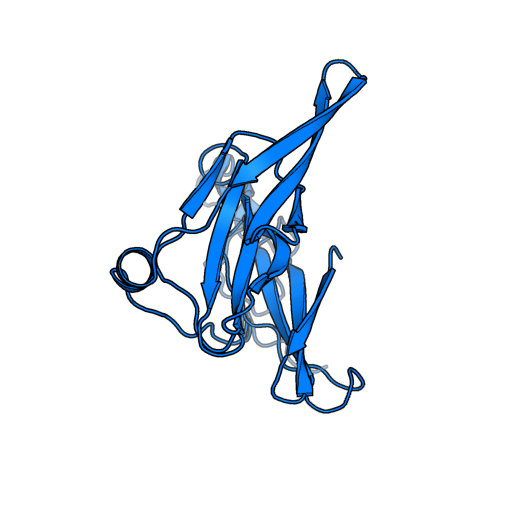.777 -7.253 7.188 1.00 98.38 119 SER A O 1
ATOM 918 N N . TRP A 1 120 ? -3.033 -8.470 5.458 1.00 98.56 120 TRP A N 1
ATOM 919 C CA . TRP A 1 120 ? -3.721 -7.708 4.418 1.00 98.56 120 TRP A CA 1
ATOM 920 C C . TRP A 1 120 ? -4.497 -8.632 3.491 1.00 98.56 120 TRP A C 1
ATOM 922 O O . TRP A 1 120 ? -4.101 -9.782 3.270 1.00 98.56 120 TRP A O 1
ATOM 932 N N . SER A 1 121 ? -5.612 -8.138 2.957 1.00 98.38 121 SER A N 1
ATOM 933 C CA . SER A 1 121 ? -6.433 -8.874 2.001 1.00 98.38 121 SER A CA 1
ATOM 934 C C . SER A 1 121 ? -5.600 -9.277 0.781 1.00 98.38 121 SER A C 1
ATOM 936 O O . SER A 1 121 ? -4.828 -8.482 0.243 1.00 98.38 121 SER A O 1
ATOM 938 N N . ARG A 1 122 ? -5.752 -10.523 0.317 1.00 97.31 122 ARG A N 1
ATOM 939 C CA . ARG A 1 122 ? -5.202 -10.940 -0.987 1.00 97.31 122 ARG A CA 1
ATOM 940 C C . ARG A 1 122 ? -5.948 -10.285 -2.141 1.00 97.31 122 ARG A C 1
ATOM 942 O O . ARG A 1 122 ? -5.361 -10.037 -3.189 1.00 97.31 122 ARG A O 1
ATOM 949 N N . THR A 1 123 ? -7.232 -10.000 -1.943 1.00 96.62 123 THR A N 1
ATOM 950 C CA . THR A 1 123 ? -8.024 -9.218 -2.887 1.00 96.62 123 THR A CA 1
ATOM 951 C C . THR A 1 123 ? -7.569 -7.763 -2.851 1.00 96.62 123 THR A C 1
ATOM 953 O O . THR A 1 123 ? -7.533 -7.143 -1.785 1.00 96.62 123 THR A O 1
ATOM 956 N N . VAL A 1 124 ? -7.254 -7.224 -4.028 1.00 95.31 124 VAL A N 1
ATOM 957 C CA . VAL A 1 124 ? -6.945 -5.810 -4.248 1.00 95.31 124 VAL A CA 1
ATOM 958 C C . VAL A 1 124 ? -8.066 -5.203 -5.081 1.00 95.31 124 VAL A C 1
ATOM 960 O O . VAL A 1 124 ? -8.392 -5.704 -6.157 1.00 95.31 124 VAL A O 1
ATOM 963 N N . PHE A 1 125 ? -8.660 -4.122 -4.589 1.00 95.25 125 PHE A N 1
ATOM 964 C CA . PHE A 1 125 ? -9.811 -3.486 -5.219 1.00 95.25 125 PHE A CA 1
ATOM 965 C C . PHE A 1 125 ? -9.375 -2.289 -6.054 1.00 95.25 125 PHE A C 1
ATOM 967 O O . PHE A 1 125 ? -8.585 -1.463 -5.601 1.00 95.25 125 PHE A O 1
ATOM 974 N N . GLN A 1 126 ? -9.905 -2.169 -7.271 1.00 93.50 126 GLN A N 1
ATOM 975 C CA . GLN A 1 126 ? -9.679 -1.006 -8.127 1.00 93.50 126 GLN A CA 1
ATOM 976 C C . GLN A 1 126 ? -10.636 0.123 -7.724 1.00 93.50 126 GLN A C 1
ATOM 978 O O . GLN A 1 126 ? -11.850 -0.042 -7.801 1.00 93.50 126 GLN A O 1
ATOM 983 N N . LEU A 1 127 ? -10.097 1.282 -7.345 1.00 91.44 127 LEU A N 1
ATOM 984 C CA . LEU A 1 127 ? -10.890 2.442 -6.926 1.00 91.44 127 LEU A CA 1
ATOM 985 C C . LEU A 1 127 ? -11.178 3.406 -8.085 1.00 91.44 127 LEU A C 1
ATOM 987 O O . LEU A 1 127 ? -12.281 3.932 -8.228 1.00 91.44 127 LEU A O 1
ATOM 991 N N . GLY A 1 128 ? -10.185 3.644 -8.939 1.00 84.25 128 GLY A N 1
ATOM 992 C CA . GLY A 1 128 ? -10.320 4.575 -10.057 1.00 84.25 128 GLY A CA 1
ATOM 993 C C . GLY A 1 128 ? -9.192 4.437 -11.063 1.00 84.25 128 GLY A C 1
ATOM 994 O O . GLY A 1 128 ? -8.104 3.985 -10.717 1.00 84.25 128 GLY A O 1
ATOM 995 N N . ARG A 1 129 ? -9.458 4.797 -12.320 1.00 85.38 129 ARG A N 1
ATOM 996 C CA . ARG A 1 129 ? -8.439 4.902 -13.374 1.00 85.38 129 ARG A CA 1
ATOM 997 C C . ARG A 1 129 ? -7.880 6.324 -13.399 1.00 85.38 129 ARG A C 1
ATOM 999 O O . ARG A 1 129 ? -8.622 7.273 -13.164 1.00 85.38 129 ARG A O 1
ATOM 1006 N N . ASN A 1 130 ? -6.616 6.449 -13.784 1.00 79.44 130 ASN A N 1
ATOM 1007 C CA . ASN A 1 130 ? -5.815 7.673 -13.768 1.00 79.44 130 ASN A CA 1
ATOM 1008 C C . ASN A 1 130 ? -5.605 8.241 -12.347 1.00 79.44 130 ASN A C 1
ATOM 1010 O O . ASN A 1 130 ? -6.243 7.808 -11.394 1.00 79.44 130 ASN A O 1
ATOM 1014 N N . CYS A 1 131 ? -4.681 9.197 -12.205 1.00 80.50 131 CYS A N 1
ATOM 1015 C CA . CYS A 1 131 ? -4.429 9.933 -10.955 1.00 80.50 131 CYS A CA 1
ATOM 1016 C C . CYS A 1 131 ? -3.936 9.053 -9.782 1.00 80.50 131 CYS A C 1
ATOM 1018 O O . CYS A 1 131 ? -4.660 8.746 -8.841 1.00 80.50 131 CYS A O 1
ATOM 1020 N N . GLN A 1 132 ? -2.661 8.664 -9.833 1.00 82.00 132 GLN A N 1
ATOM 1021 C CA . GLN A 1 132 ? -2.037 7.744 -8.865 1.00 82.00 132 GLN A CA 1
ATOM 1022 C C . GLN A 1 132 ? -1.894 8.327 -7.457 1.00 82.00 132 GLN A C 1
ATOM 1024 O O . GLN A 1 132 ? -1.934 7.593 -6.477 1.00 82.00 132 GLN A O 1
ATOM 1029 N N . TYR A 1 133 ? -1.699 9.640 -7.372 1.00 85.25 133 TYR A N 1
ATOM 1030 C CA . TYR A 1 133 ? -1.501 10.344 -6.117 1.00 85.25 133 TYR A CA 1
ATOM 1031 C C . TYR A 1 133 ? -2.858 10.730 -5.555 1.00 85.25 133 TYR A C 1
ATOM 1033 O O . TYR A 1 133 ? -3.517 11.617 -6.105 1.00 85.25 133 TYR A O 1
ATOM 1041 N N . ALA A 1 134 ? -3.262 10.057 -4.481 1.00 86.12 134 ALA A N 1
ATOM 1042 C CA . ALA A 1 134 ? -4.487 10.359 -3.764 1.00 86.12 134 ALA A CA 1
ATOM 1043 C C . ALA A 1 134 ? -4.244 10.561 -2.278 1.00 86.12 134 ALA A C 1
ATOM 1045 O O . ALA A 1 134 ? -3.375 9.928 -1.683 1.00 86.12 134 ALA A O 1
ATOM 1046 N N . SER A 1 135 ? -5.105 11.380 -1.689 1.00 91.62 135 SER A N 1
ATOM 1047 C CA . SER A 1 135 ? -5.402 11.346 -0.265 1.00 91.62 135 SER A CA 1
ATOM 1048 C C . SER A 1 135 ? -6.851 10.910 -0.097 1.00 91.62 135 SER A C 1
ATOM 1050 O O . SER A 1 135 ? -7.706 11.300 -0.895 1.00 91.62 135 SER A O 1
ATOM 1052 N N . THR A 1 136 ? -7.115 10.077 0.905 1.00 95.19 136 THR A N 1
ATOM 1053 C CA . THR A 1 136 ? -8.461 9.603 1.225 1.00 95.19 136 THR A CA 1
ATOM 1054 C C . THR A 1 136 ? -8.804 9.982 2.653 1.00 95.19 136 THR A C 1
ATOM 1056 O O . THR A 1 136 ? -7.990 9.788 3.550 1.00 95.19 136 THR A O 1
ATOM 1059 N N . VAL A 1 137 ? -10.015 10.487 2.866 1.00 96.38 137 VAL A N 1
ATOM 1060 C CA . VAL A 1 137 ? -10.556 10.789 4.195 1.00 96.38 137 VAL A CA 1
ATOM 1061 C C . VAL A 1 137 ? -11.897 10.094 4.393 1.00 96.38 137 VAL A C 1
ATOM 1063 O O . VAL A 1 137 ? -12.641 9.891 3.434 1.00 96.38 137 VAL A O 1
ATOM 1066 N N . LEU A 1 138 ? -12.200 9.737 5.640 1.00 97.31 138 LEU A N 1
ATOM 1067 C CA . LEU A 1 138 ? -13.527 9.303 6.067 1.00 97.31 138 LEU A CA 1
ATOM 1068 C C . LEU A 1 138 ? -14.343 10.529 6.485 1.00 97.31 138 LEU A C 1
ATOM 1070 O O . LEU A 1 138 ? -13.873 11.338 7.285 1.00 97.31 138 LEU A O 1
ATOM 1074 N N . LEU A 1 139 ? -15.553 10.659 5.952 1.00 95.75 139 LEU A N 1
ATOM 1075 C CA . LEU A 1 139 ? -16.507 11.696 6.323 1.00 95.75 139 LEU A CA 1
ATOM 1076 C C . LEU A 1 139 ? -17.441 11.233 7.459 1.00 95.75 139 LEU A C 1
ATOM 1078 O O . LEU A 1 139 ? -17.587 10.028 7.682 1.00 95.75 139 LEU A O 1
ATOM 1082 N N . PRO A 1 140 ? -18.101 12.168 8.176 1.00 93.06 140 PRO A N 1
ATOM 1083 C CA . PRO A 1 140 ? -18.997 11.842 9.293 1.00 93.06 140 PRO A CA 1
ATOM 1084 C C . PRO A 1 140 ? -20.194 10.946 8.941 1.00 93.06 140 PRO A C 1
ATOM 1086 O O . PRO A 1 140 ? -20.747 10.293 9.819 1.00 93.06 140 PRO A O 1
ATOM 1089 N N . ASP A 1 141 ? -20.597 10.908 7.673 1.00 91.50 141 ASP A N 1
ATOM 1090 C CA . ASP A 1 141 ? -21.679 10.071 7.141 1.00 91.50 141 ASP A CA 1
ATOM 1091 C C . ASP A 1 141 ? -21.215 8.655 6.740 1.00 91.50 141 ASP A C 1
ATOM 1093 O O . ASP A 1 141 ? -21.967 7.898 6.131 1.00 91.50 141 ASP A O 1
ATOM 1097 N N . ASN A 1 142 ? -19.988 8.274 7.114 1.00 88.81 142 ASN A N 1
ATOM 1098 C CA . ASN A 1 142 ? -19.327 7.012 6.776 1.00 88.81 142 ASN A CA 1
ATOM 1099 C C . ASN A 1 142 ? -19.012 6.818 5.282 1.00 88.81 142 ASN A C 1
ATOM 1101 O O . ASN A 1 142 ? -18.699 5.699 4.858 1.00 88.81 142 ASN A O 1
ATOM 1105 N N . HIS A 1 143 ? -19.020 7.887 4.483 1.00 93.38 143 HIS A N 1
ATOM 1106 C CA . HIS A 1 143 ? -18.489 7.850 3.125 1.00 93.38 143 HIS A CA 1
ATOM 1107 C C . HIS A 1 143 ? -17.004 8.217 3.089 1.00 93.38 143 HIS A C 1
ATOM 1109 O O . HIS A 1 143 ? -16.517 9.067 3.833 1.00 93.38 143 HIS A O 1
ATOM 1115 N N . LEU A 1 144 ? -16.262 7.566 2.198 1.00 97.31 144 LEU A N 1
ATOM 1116 C CA . LEU A 1 144 ? -14.872 7.899 1.917 1.00 97.31 144 LEU A CA 1
ATOM 1117 C C . LEU A 1 144 ? -14.813 8.870 0.750 1.00 97.31 144 LEU A C 1
ATOM 1119 O O . LEU A 1 144 ? -15.520 8.700 -0.243 1.00 97.31 144 LEU A O 1
ATOM 1123 N N . VAL A 1 145 ? -13.916 9.846 0.837 1.00 96.25 145 VAL A N 1
ATOM 1124 C CA . VAL A 1 145 ? -13.591 10.736 -0.277 1.00 96.25 145 VAL A CA 1
ATOM 1125 C C . VAL A 1 145 ? -12.121 10.614 -0.602 1.00 96.25 145 VAL A C 1
ATOM 1127 O O . VAL A 1 145 ? -11.277 10.917 0.235 1.00 96.25 145 VAL A O 1
ATOM 1130 N N . SER A 1 146 ? -11.822 10.210 -1.834 1.00 94.38 146 SER A N 1
ATOM 1131 C CA . SER A 1 146 ? -10.469 10.231 -2.382 1.00 94.38 146 SER A CA 1
ATOM 1132 C C . SER A 1 146 ? -10.313 11.418 -3.321 1.00 94.38 146 SER A C 1
ATOM 1134 O O . SER A 1 146 ? -11.032 11.530 -4.317 1.00 94.38 146 SER A O 1
ATOM 1136 N N . VAL A 1 147 ? -9.356 12.291 -3.018 1.00 92.44 147 VAL A N 1
ATOM 1137 C CA . VAL A 1 147 ? -8.970 13.416 -3.872 1.00 92.44 147 VAL A CA 1
ATOM 1138 C C . VAL A 1 147 ? -7.631 13.110 -4.509 1.00 92.44 147 VAL A C 1
ATOM 1140 O O . VAL A 1 147 ? -6.691 12.682 -3.845 1.00 92.44 147 VAL A O 1
ATOM 1143 N N . SER A 1 148 ? -7.541 13.354 -5.808 1.00 89.06 148 SER A N 1
ATOM 1144 C CA . SER A 1 148 ? -6.327 13.174 -6.593 1.00 89.06 148 SER A CA 1
ATOM 1145 C C . SER A 1 148 ? -6.137 14.326 -7.561 1.00 89.06 148 SER A C 1
ATOM 1147 O O . SER A 1 148 ? -7.090 15.043 -7.861 1.00 89.06 148 SER A O 1
ATOM 1149 N N . HIS A 1 149 ? -4.915 14.517 -8.047 1.00 85.94 149 HIS A N 1
ATOM 1150 C CA . HIS A 1 149 ? -4.612 15.579 -9.000 1.00 85.94 149 HIS A CA 1
ATOM 1151 C C . HIS A 1 149 ? -3.951 15.023 -10.261 1.00 85.94 149 HIS A C 1
ATOM 1153 O O . HIS A 1 149 ? -3.273 13.990 -10.238 1.00 85.94 149 HIS A O 1
ATOM 1159 N N . ARG A 1 150 ? -4.149 15.727 -11.374 1.00 83.56 150 ARG A N 1
ATOM 1160 C CA . ARG A 1 150 ? -3.456 15.497 -12.641 1.00 83.56 150 ARG A CA 1
ATOM 1161 C C . ARG A 1 150 ? -3.185 16.830 -13.321 1.00 83.56 150 ARG A C 1
ATOM 1163 O O . ARG A 1 150 ? -3.965 17.759 -13.176 1.00 83.56 150 ARG A O 1
ATOM 1170 N N . ILE A 1 151 ? -2.104 16.897 -14.087 1.00 85.31 151 ILE A N 1
ATOM 1171 C CA . ILE A 1 151 ? -1.833 18.019 -14.985 1.00 85.31 151 ILE A CA 1
ATOM 1172 C C . ILE A 1 151 ? -2.267 17.603 -16.394 1.00 85.31 151 ILE A C 1
ATOM 1174 O O . ILE A 1 151 ? -1.828 16.559 -16.881 1.00 85.31 151 ILE A O 1
ATOM 1178 N N . ILE A 1 152 ? -3.147 18.382 -17.023 1.00 84.31 152 ILE A N 1
ATOM 1179 C CA . ILE A 1 152 ? -3.573 18.218 -18.421 1.00 84.31 152 ILE A CA 1
ATOM 1180 C C . ILE A 1 152 ? -3.305 19.542 -19.125 1.00 84.31 152 ILE A C 1
ATOM 1182 O O . ILE A 1 152 ? -3.800 20.569 -18.673 1.00 84.31 152 ILE A O 1
ATOM 1186 N N . ASP A 1 153 ? -2.486 19.522 -20.178 1.00 89.19 153 ASP A N 1
ATOM 1187 C CA . ASP A 1 153 ? -2.124 20.709 -20.968 1.00 89.19 153 ASP A CA 1
ATOM 1188 C C . ASP A 1 153 ? -1.672 21.906 -20.108 1.00 89.19 153 ASP A C 1
ATOM 1190 O O . ASP A 1 153 ? -2.033 23.055 -20.338 1.00 89.19 153 ASP A O 1
ATOM 1194 N N . GLY A 1 154 ? -0.890 21.621 -19.059 1.00 90.06 154 GLY A N 1
ATOM 1195 C CA . GLY A 1 154 ? -0.383 22.624 -18.114 1.00 90.06 154 GLY A CA 1
ATOM 1196 C C . GLY A 1 154 ? -1.366 23.042 -17.012 1.00 90.06 154 GLY A C 1
ATOM 1197 O O . GLY A 1 154 ? -0.969 23.757 -16.096 1.00 90.06 154 GLY A O 1
ATOM 1198 N N . VAL A 1 155 ? -2.612 22.562 -17.034 1.00 88.50 155 VAL A N 1
ATOM 1199 C CA . VAL A 1 155 ? -3.643 22.881 -16.037 1.00 88.50 155 VAL A CA 1
ATOM 1200 C C . VAL A 1 155 ? -3.741 21.779 -14.984 1.00 88.50 155 VAL A C 1
ATOM 1202 O O . VAL A 1 155 ? -3.931 20.603 -15.302 1.00 88.50 155 VAL A O 1
ATOM 1205 N N . GLY A 1 156 ? -3.632 22.159 -13.708 1.00 86.62 156 GLY A N 1
ATOM 1206 C CA . GLY A 1 156 ? -3.874 21.267 -12.575 1.00 86.62 156 GLY A CA 1
ATOM 1207 C C . GLY A 1 156 ? -5.368 21.011 -12.377 1.00 86.62 156 GLY A C 1
ATOM 1208 O O . GLY A 1 156 ? -6.134 21.935 -12.120 1.00 86.62 156 GLY A O 1
ATOM 1209 N N . ILE A 1 157 ? -5.781 19.751 -12.476 1.00 87.56 157 ILE A N 1
ATOM 1210 C CA . ILE A 1 157 ? -7.163 19.304 -12.306 1.00 87.56 157 ILE A CA 1
ATOM 1211 C C . ILE A 1 157 ? -7.238 18.385 -11.094 1.00 87.56 157 ILE A C 1
ATOM 1213 O O . ILE A 1 157 ? -6.504 17.396 -11.004 1.00 87.56 157 ILE A O 1
ATOM 1217 N N . PHE A 1 158 ? -8.161 18.695 -10.185 1.00 88.56 158 PHE A N 1
ATOM 1218 C CA . PHE A 1 158 ? -8.506 17.837 -9.059 1.00 88.56 158 PHE A CA 1
ATOM 1219 C C . PHE A 1 158 ? -9.672 16.919 -9.426 1.00 88.56 158 PHE A C 1
ATOM 1221 O O . PHE A 1 158 ? -10.690 17.354 -9.958 1.00 88.56 158 PHE A O 1
ATOM 1228 N N . HIS A 1 159 ? -9.530 15.640 -9.101 1.00 89.19 159 HIS A N 1
ATOM 1229 C CA . HIS A 1 159 ? -10.584 14.643 -9.198 1.00 89.19 159 HIS A CA 1
ATOM 1230 C C . HIS A 1 159 ? -10.959 14.188 -7.793 1.00 89.19 159 HIS A C 1
ATOM 1232 O O . HIS A 1 159 ? -10.098 13.711 -7.053 1.00 89.19 159 HIS A O 1
ATOM 1238 N N . SER A 1 160 ? -12.241 14.309 -7.454 1.00 91.56 160 SER A N 1
ATOM 1239 C CA . SER A 1 160 ? -12.817 13.781 -6.219 1.00 91.56 160 SER A CA 1
ATOM 1240 C C . SER A 1 160 ? -13.671 12.554 -6.525 1.00 91.56 160 SER A C 1
ATOM 1242 O O . SER A 1 160 ? -14.375 12.514 -7.538 1.00 91.56 160 SER A O 1
ATOM 1244 N N . ARG A 1 161 ? -13.603 11.546 -5.658 1.00 92.38 161 ARG A N 1
ATOM 1245 C CA . ARG A 1 161 ? -14.422 10.336 -5.726 1.00 92.38 161 ARG A CA 1
ATOM 1246 C C . ARG A 1 161 ? -14.968 10.021 -4.348 1.00 92.38 161 ARG A C 1
ATOM 1248 O O . ARG A 1 161 ? -14.184 9.793 -3.433 1.00 92.38 161 ARG A O 1
ATOM 1255 N N . GLN A 1 162 ? -16.290 9.945 -4.240 1.00 95.19 162 GLN A N 1
ATOM 1256 C CA . GLN A 1 162 ? -16.961 9.394 -3.066 1.00 95.19 162 GLN A CA 1
ATOM 1257 C C . GLN A 1 162 ? -17.159 7.886 -3.239 1.00 95.19 162 GLN A C 1
ATOM 1259 O O . GLN A 1 162 ? -17.465 7.434 -4.346 1.00 95.19 162 GLN A O 1
ATOM 1264 N N . TRP A 1 163 ? -16.945 7.106 -2.182 1.00 95.75 163 TRP A N 1
ATOM 1265 C CA . TRP A 1 163 ? -17.063 5.650 -2.221 1.00 95.75 163 TRP A CA 1
ATOM 1266 C C . TRP A 1 163 ? -17.217 5.036 -0.825 1.00 95.75 163 TRP A C 1
ATOM 1268 O O . TRP A 1 163 ? -16.997 5.688 0.193 1.00 95.75 163 TRP A O 1
ATOM 1278 N N . SER A 1 164 ? -17.568 3.754 -0.795 1.00 94.75 164 SER A N 1
ATOM 1279 C CA . SER A 1 164 ? -17.570 2.917 0.405 1.00 94.75 164 SER A CA 1
ATOM 1280 C C . SER A 1 164 ? -16.868 1.595 0.075 1.00 94.75 164 SER A C 1
ATOM 1282 O O . SER A 1 164 ? -16.949 1.141 -1.073 1.00 94.75 164 SER A O 1
ATOM 1284 N N . PRO A 1 165 ? -16.136 0.985 1.023 1.00 93.44 165 PRO A N 1
ATOM 1285 C CA . PRO A 1 165 ? -15.496 -0.299 0.781 1.00 93.44 165 PRO A CA 1
ATOM 1286 C C . PRO A 1 165 ? -16.562 -1.402 0.643 1.00 93.44 165 PRO A C 1
ATOM 1288 O O . PRO A 1 165 ? -17.662 -1.266 1.183 1.00 93.44 165 PRO A O 1
ATOM 1291 N N . PRO A 1 166 ? -16.253 -2.503 -0.061 1.00 93.00 166 PRO A N 1
ATOM 1292 C CA . PRO A 1 166 ? -17.117 -3.676 -0.083 1.00 93.00 166 PRO A CA 1
ATOM 1293 C C . PRO A 1 166 ? -17.226 -4.297 1.316 1.00 93.00 166 PRO A C 1
ATOM 1295 O O . PRO A 1 166 ? -16.400 -4.036 2.195 1.00 93.00 166 PRO A O 1
ATOM 1298 N N . ASP A 1 167 ? -18.246 -5.132 1.518 1.00 94.44 167 ASP A N 1
ATOM 1299 C CA . ASP A 1 167 ? -18.467 -5.786 2.804 1.00 94.44 167 ASP A CA 1
ATOM 1300 C C . ASP A 1 167 ? -17.328 -6.748 3.199 1.00 94.44 167 ASP A C 1
ATOM 1302 O O . ASP A 1 167 ? -16.468 -7.141 2.401 1.00 94.44 167 ASP A O 1
ATOM 1306 N N . LYS A 1 168 ? -17.340 -7.152 4.474 1.00 95.19 168 LYS A N 1
ATOM 1307 C CA . LYS A 1 168 ? -16.318 -8.034 5.046 1.00 95.19 168 LYS A CA 1
ATOM 1308 C C . LYS A 1 168 ? -16.269 -9.417 4.385 1.00 95.19 168 LYS A C 1
ATOM 1310 O O . LYS A 1 168 ? -15.215 -10.054 4.406 1.00 95.19 168 LYS A O 1
ATOM 1315 N N . ALA A 1 169 ? -17.375 -9.904 3.821 1.00 96.31 169 ALA A N 1
ATOM 1316 C CA . ALA A 1 169 ? -17.401 -11.200 3.150 1.00 96.31 169 ALA A CA 1
ATOM 1317 C C . ALA A 1 169 ? -16.649 -11.125 1.814 1.00 96.31 169 ALA A C 1
ATOM 1319 O O . ALA A 1 169 ? -15.777 -11.955 1.550 1.00 96.31 169 ALA A O 1
ATOM 1320 N N . ALA A 1 170 ? -16.905 -10.086 1.017 1.00 95.12 170 ALA A N 1
ATOM 1321 C CA . ALA A 1 170 ? -16.239 -9.844 -0.257 1.00 95.12 170 ALA A CA 1
ATOM 1322 C C . ALA A 1 170 ? -14.730 -9.596 -0.093 1.00 95.12 170 ALA A C 1
ATOM 1324 O O . ALA A 1 170 ? -13.925 -10.130 -0.860 1.00 95.12 170 ALA A O 1
ATOM 1325 N N . THR A 1 171 ? -14.316 -8.834 0.924 1.00 94.44 171 THR A N 1
ATOM 1326 C CA . THR A 1 171 ? -12.887 -8.608 1.218 1.00 94.44 171 THR A CA 1
ATOM 1327 C C . THR A 1 171 ? -12.184 -9.873 1.710 1.00 94.44 171 THR A C 1
ATOM 1329 O O . THR A 1 171 ? -11.030 -10.109 1.346 1.00 94.44 171 THR A O 1
ATOM 1332 N N . SER A 1 172 ? -12.873 -10.706 2.495 1.00 96.75 172 SER A N 1
ATOM 1333 C CA . SER A 1 172 ? -12.304 -11.928 3.074 1.00 96.75 172 SER A CA 1
ATOM 1334 C C . SER A 1 172 ? -12.300 -13.123 2.120 1.00 96.75 172 SER A C 1
ATOM 1336 O O . SER A 1 172 ? -11.583 -14.085 2.383 1.00 96.75 172 SER A O 1
ATOM 1338 N N . ALA A 1 173 ? -13.038 -13.074 1.006 1.00 95.94 173 ALA A N 1
ATOM 1339 C CA . ALA A 1 173 ? -13.172 -14.190 0.066 1.00 95.94 173 ALA A CA 1
ATOM 1340 C C . ALA A 1 173 ? -11.825 -14.688 -0.499 1.00 95.94 173 ALA A C 1
ATOM 1342 O O . ALA A 1 173 ? -11.637 -15.886 -0.690 1.00 95.94 173 ALA A O 1
ATOM 1343 N N . GLY A 1 174 ? -10.865 -13.782 -0.722 1.00 93.94 174 GLY A N 1
ATOM 1344 C CA . GLY A 1 174 ? -9.504 -14.126 -1.161 1.00 93.94 174 GLY A CA 1
ATOM 1345 C C . GLY A 1 174 ? -8.550 -14.526 -0.025 1.00 93.94 174 GLY A C 1
ATOM 1346 O O . GLY A 1 174 ? -7.407 -14.912 -0.276 1.00 93.94 174 GLY A O 1
ATOM 1347 N N . GLY A 1 175 ? -8.985 -14.416 1.231 1.00 97.88 175 GLY A N 1
ATOM 1348 C CA . GLY A 1 175 ? -8.159 -14.600 2.420 1.00 97.88 175 GLY A CA 1
ATOM 1349 C C . GLY A 1 175 ? -7.111 -13.500 2.628 1.00 97.88 175 GLY A C 1
ATOM 1350 O O . GLY A 1 175 ? -7.076 -12.486 1.929 1.00 97.88 175 GLY A O 1
ATOM 1351 N N . PHE A 1 176 ? -6.224 -13.730 3.600 1.00 98.50 176 PHE A N 1
ATOM 1352 C CA . PHE A 1 176 ? -5.244 -12.748 4.076 1.00 98.50 176 PHE A CA 1
ATOM 1353 C C . PHE A 1 176 ? -3.817 -13.283 4.028 1.00 98.50 176 PHE A C 1
ATOM 1355 O O . PHE A 1 176 ? -3.575 -14.488 4.160 1.00 98.50 176 PHE A O 1
ATOM 1362 N N . TRP A 1 177 ? -2.861 -12.381 3.849 1.00 98.12 177 TRP A N 1
ATOM 1363 C CA . TRP A 1 177 ? -1.437 -12.688 3.870 1.00 98.12 177 TRP A CA 1
ATOM 1364 C C . TRP A 1 177 ? -0.692 -11.741 4.809 1.00 98.12 177 TRP A C 1
ATOM 1366 O O . TRP A 1 177 ? -1.104 -10.605 5.037 1.00 98.12 177 TRP A O 1
ATOM 1376 N N . ILE A 1 178 ? 0.411 -12.232 5.370 1.00 97.88 178 ILE A N 1
ATOM 1377 C CA . ILE A 1 178 ? 1.265 -11.471 6.282 1.00 97.88 178 ILE A CA 1
ATOM 1378 C C . ILE A 1 178 ? 2.497 -11.020 5.492 1.00 97.88 178 ILE A C 1
ATOM 1380 O O . ILE A 1 178 ? 3.237 -11.881 4.998 1.00 97.88 178 ILE A O 1
ATOM 1384 N N . PRO A 1 179 ? 2.742 -9.705 5.354 1.00 95.12 179 PRO A N 1
ATOM 1385 C CA . PRO A 1 179 ? 3.901 -9.216 4.637 1.00 95.12 179 PRO A CA 1
ATOM 1386 C C . PRO A 1 179 ? 5.173 -9.548 5.408 1.00 95.12 179 PRO A C 1
ATOM 1388 O O . PRO A 1 179 ? 5.246 -9.409 6.632 1.00 95.12 179 PRO A O 1
ATOM 1391 N N . ARG A 1 180 ? 6.182 -10.016 4.677 1.00 91.81 180 ARG A N 1
ATOM 1392 C CA . ARG A 1 180 ? 7.502 -10.330 5.229 1.00 91.81 180 ARG A CA 1
ATOM 1393 C C . ARG A 1 180 ? 8.365 -9.067 5.273 1.00 91.81 180 ARG A C 1
ATOM 1395 O O . ARG A 1 180 ? 8.099 -8.130 4.511 1.00 91.81 180 ARG A O 1
ATOM 1402 N N . PRO A 1 181 ? 9.392 -9.025 6.139 1.00 91.12 181 PRO A N 1
ATOM 1403 C CA . PRO A 1 181 ? 10.428 -8.005 6.053 1.00 91.12 181 PRO A CA 1
ATOM 1404 C C . PRO A 1 181 ? 10.966 -7.888 4.625 1.00 91.12 181 PRO A C 1
ATOM 1406 O O . PRO A 1 181 ? 11.091 -8.889 3.921 1.00 91.12 181 PRO A O 1
ATOM 1409 N N . ALA A 1 182 ? 11.282 -6.668 4.199 1.00 84.38 182 ALA A N 1
ATOM 1410 C CA . ALA A 1 182 ? 11.841 -6.400 2.876 1.00 84.38 182 ALA A CA 1
ATOM 1411 C C . ALA A 1 182 ? 13.264 -6.977 2.682 1.00 84.38 182 ALA A C 1
ATOM 1413 O O . ALA A 1 182 ? 13.781 -6.935 1.570 1.00 84.38 182 ALA A O 1
ATOM 1414 N N . GLU A 1 183 ? 13.872 -7.522 3.742 1.00 73.19 183 GLU A N 1
ATOM 1415 C CA . GLU A 1 183 ? 15.246 -8.030 3.799 1.00 73.19 183 GLU A CA 1
ATOM 1416 C C . GLU A 1 183 ? 15.307 -9.552 4.077 1.00 73.19 183 GLU A C 1
ATOM 1418 O O . GLU A 1 183 ? 14.401 -10.085 4.725 1.00 73.19 183 GLU A O 1
ATOM 1423 N N . PRO A 1 184 ? 16.384 -10.258 3.667 1.00 62.97 184 PRO A N 1
ATOM 1424 C CA . PRO A 1 184 ? 17.512 -9.748 2.906 1.00 62.97 184 PRO A CA 1
ATOM 1425 C C . PRO A 1 184 ? 17.170 -9.759 1.427 1.00 62.97 184 PRO A C 1
ATOM 1427 O O . PRO A 1 184 ? 16.874 -10.795 0.831 1.00 62.97 184 PRO A O 1
ATOM 1430 N N . LEU A 1 185 ? 17.253 -8.590 0.825 1.00 58.94 185 LEU A N 1
ATOM 1431 C CA . LEU A 1 185 ? 17.170 -8.472 -0.619 1.00 58.94 185 LEU A CA 1
ATOM 1432 C C . LEU A 1 185 ? 18.578 -8.480 -1.268 1.00 58.94 185 LEU A C 1
ATOM 1434 O O . LEU A 1 185 ? 18.677 -8.481 -2.491 1.00 58.94 185 LEU A O 1
ATOM 1438 N N . GLY A 1 186 ? 19.599 -8.631 -0.413 1.00 47.91 186 GLY A N 1
ATOM 1439 C CA . GLY A 1 186 ? 21.013 -8.968 -0.597 1.00 47.91 186 GLY A CA 1
ATOM 1440 C C . GLY A 1 186 ? 21.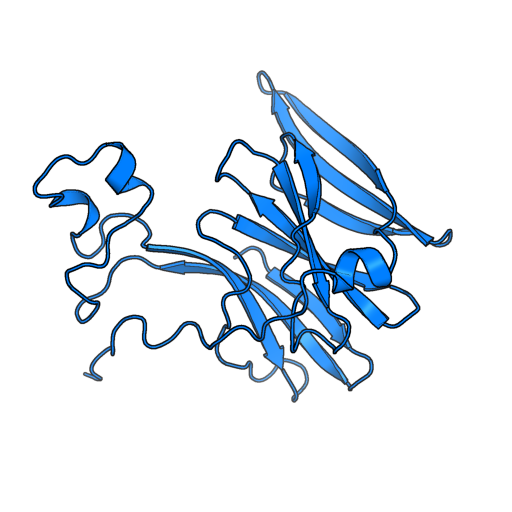705 -8.677 0.741 1.00 47.91 186 GLY A C 1
ATOM 1441 O O . GLY A 1 186 ? 21.441 -7.640 1.345 1.00 47.91 186 GLY A O 1
ATOM 1442 N N . ILE A 1 187 ? 22.516 -9.590 1.289 1.00 48.28 187 ILE A N 1
ATOM 1443 C CA . ILE A 1 187 ? 23.197 -9.320 2.569 1.00 48.28 187 ILE A CA 1
ATOM 1444 C C . ILE A 1 187 ? 24.263 -8.256 2.303 1.00 48.28 187 ILE A C 1
ATOM 1446 O O . ILE A 1 187 ? 25.308 -8.556 1.722 1.00 48.28 187 ILE A O 1
ATOM 1450 N N . ALA A 1 188 ? 24.021 -7.022 2.744 1.00 45.12 188 ALA A N 1
ATOM 1451 C CA . ALA A 1 188 ? 25.079 -6.031 2.845 1.00 45.12 188 ALA A CA 1
ATOM 1452 C C . ALA A 1 188 ? 26.115 -6.565 3.843 1.00 45.12 188 ALA A C 1
ATOM 1454 O O . ALA A 1 188 ? 25.864 -6.618 5.047 1.00 45.12 188 ALA A O 1
ATOM 1455 N N . ARG A 1 189 ? 27.270 -7.018 3.341 1.00 45.72 189 ARG A N 1
ATOM 1456 C CA . ARG A 1 189 ? 28.407 -7.324 4.210 1.00 45.72 189 ARG A CA 1
ATOM 1457 C C . ARG A 1 189 ? 28.794 -6.037 4.931 1.00 45.72 189 ARG A C 1
ATOM 1459 O O . ARG A 1 189 ? 29.054 -5.020 4.289 1.00 45.72 189 ARG A O 1
ATOM 1466 N N . THR A 1 190 ? 28.807 -6.094 6.256 1.00 43.59 190 THR A N 1
ATOM 1467 C CA . THR A 1 190 ? 29.402 -5.062 7.103 1.00 43.59 190 THR A CA 1
ATOM 1468 C C . THR A 1 190 ? 30.847 -4.833 6.670 1.00 43.59 190 THR A C 1
ATOM 1470 O O . THR A 1 190 ? 31.585 -5.798 6.457 1.00 43.59 190 THR A O 1
ATOM 1473 N N . ARG A 1 191 ? 31.198 -3.557 6.481 1.00 42.38 191 ARG A N 1
ATOM 1474 C CA . ARG A 1 191 ? 32.583 -3.108 6.316 1.00 42.38 191 ARG A CA 1
ATOM 1475 C C . ARG A 1 191 ? 33.401 -3.428 7.557 1.00 42.38 191 ARG A C 1
ATOM 1477 O O . ARG A 1 191 ? 32.820 -3.326 8.660 1.00 42.38 191 ARG A O 1
#

Secondary structure (DSSP, 8-state):
---EEEE-TTS-EEEEEEEEEE--TTS-TT---TTGGGT--TT-HHHHSTTSSEEEEEEEEEEESSTTSS-PPPEE-S-TTEEEEEEEE-TTS-EEEEEEE-SSSSEEEEEEESSTTSSEES--EEEEES---EEEEE-TTS-EEEEEEEEETTEEEEEEEEE-PPPHHHHHTT-EEPPPBS--SS-----